Protein AF-A0A8B8MX86-F1 (afdb_monomer_lite)

Foldseek 3Di:
DVVVLVVLLVVLVVLLVVLVVLLVVLVCCVPPVLNVLVCVLLVDVVVVVVSVCSNVLSVVSNVLSVLSNVLSVDPPPVSVVVSVVVVVVSVVVVVVVLVCCPVVVADPVQLVSQLVSQLSLLLVVLVPPPDDPDSNVPSVVVSLCLCLVLVAFHSAAVCSCVVSVHDGDCSCPDPVDHRRVPGGSSVSVRVVCNCVSCVVVVNDPD

Structure (mmCIF, N/CA/C/O backbone):
data_AF-A0A8B8MX86-F1
#
_entry.id   AF-A0A8B8MX86-F1
#
loop_
_atom_site.group_PDB
_atom_site.id
_atom_site.type_symbol
_atom_site.label_atom_id
_atom_site.label_alt_id
_atom_site.label_comp_id
_atom_site.label_asym_id
_atom_site.label_entity_id
_atom_site.label_seq_id
_atom_site.pdbx_PDB_ins_code
_atom_site.Cartn_x
_atom_site.Cartn_y
_atom_site.Cartn_z
_atom_site.occupancy
_atom_site.B_iso_or_equiv
_atom_site.auth_seq_id
_atom_site.auth_comp_id
_atom_site.auth_asym_id
_atom_site.auth_atom_id
_atom_site.pdbx_PDB_model_num
ATOM 1 N N . MET A 1 1 ? -31.523 10.068 22.094 1.00 57.81 1 MET A N 1
ATOM 2 C CA . MET A 1 1 ? -30.208 9.650 22.647 1.00 57.81 1 MET A CA 1
ATOM 3 C C . MET A 1 1 ? -29.830 8.201 22.310 1.00 57.81 1 MET A C 1
ATOM 5 O O . MET A 1 1 ? -28.652 7.937 22.119 1.00 57.81 1 MET A O 1
ATOM 9 N N . THR A 1 2 ? -30.777 7.265 22.179 1.00 66.31 2 THR A N 1
ATOM 10 C CA . THR A 1 2 ? -30.517 5.843 21.856 1.00 66.31 2 THR A CA 1
ATOM 11 C C . THR A 1 2 ? -30.008 5.587 20.428 1.00 66.31 2 THR A C 1
ATOM 13 O O . THR A 1 2 ? -29.115 4.764 20.255 1.00 66.31 2 THR A O 1
ATOM 16 N N . THR A 1 3 ? -30.485 6.325 19.418 1.00 73.00 3 THR A N 1
ATOM 17 C CA . THR A 1 3 ? -30.053 6.162 18.011 1.00 73.00 3 THR A CA 1
ATOM 18 C C . THR A 1 3 ? -28.567 6.462 17.803 1.00 73.00 3 THR A C 1
ATOM 20 O O . THR A 1 3 ? -27.856 5.674 17.187 1.00 73.00 3 THR A O 1
ATOM 23 N N . PHE A 1 4 ? -28.069 7.560 18.382 1.00 74.00 4 PHE A N 1
ATOM 24 C CA . PHE A 1 4 ? -26.653 7.942 18.300 1.00 74.00 4 PHE A CA 1
ATOM 25 C C . PHE A 1 4 ? -25.723 6.902 18.931 1.00 74.00 4 PHE A C 1
ATOM 27 O O . PHE A 1 4 ? -24.661 6.617 18.387 1.00 74.00 4 PHE A O 1
ATOM 34 N N . ARG A 1 5 ? -26.138 6.287 20.044 1.00 73.31 5 ARG A N 1
ATOM 35 C CA . ARG A 1 5 ? -25.371 5.220 20.699 1.00 73.31 5 ARG A CA 1
ATOM 36 C C . ARG A 1 5 ? -25.251 3.982 19.813 1.00 73.31 5 ARG A C 1
ATOM 38 O O . ARG A 1 5 ? -24.166 3.423 19.703 1.00 73.31 5 ARG A O 1
ATOM 45 N N . ASN A 1 6 ? -26.345 3.578 19.170 1.00 76.81 6 ASN A N 1
ATOM 46 C CA . ASN A 1 6 ? -26.341 2.421 18.278 1.00 76.81 6 ASN A CA 1
ATOM 47 C C . ASN A 1 6 ? -25.473 2.684 17.038 1.00 76.81 6 ASN A C 1
ATOM 49 O O . ASN A 1 6 ? -24.671 1.832 16.675 1.00 76.81 6 ASN A O 1
ATOM 53 N N . LEU A 1 7 ? -25.561 3.881 16.445 1.00 78.88 7 LEU A N 1
ATOM 54 C CA . LEU A 1 7 ? -24.694 4.290 15.332 1.00 78.88 7 LEU A CA 1
ATOM 55 C C . LEU A 1 7 ? -23.212 4.274 15.722 1.00 78.88 7 LEU A C 1
ATOM 57 O O . LEU A 1 7 ? -22.386 3.744 14.987 1.00 78.88 7 LEU A O 1
ATOM 61 N N . PHE A 1 8 ? -22.879 4.801 16.900 1.00 79.56 8 PHE A N 1
ATOM 62 C CA . PHE A 1 8 ? -21.512 4.799 17.414 1.00 79.56 8 PHE A CA 1
ATOM 63 C C . PHE A 1 8 ? -20.994 3.378 17.677 1.00 79.56 8 PHE A C 1
ATOM 65 O O . PHE A 1 8 ? -19.850 3.067 17.357 1.00 79.56 8 PHE A O 1
ATOM 72 N N . PHE A 1 9 ? -21.832 2.488 18.212 1.00 79.62 9 PHE A N 1
ATOM 73 C CA . PHE A 1 9 ? -21.473 1.084 18.405 1.00 79.62 9 PHE A CA 1
ATOM 74 C C . PHE A 1 9 ? -21.202 0.378 17.068 1.00 79.62 9 PHE A C 1
ATOM 76 O O . PHE A 1 9 ? -20.176 -0.282 16.921 1.00 79.62 9 PHE A O 1
ATOM 83 N N . VAL A 1 10 ? -22.077 0.573 16.075 1.00 84.06 10 VAL A N 1
ATOM 84 C CA . VAL A 1 10 ? -21.911 0.011 14.724 1.00 84.06 10 VAL A CA 1
ATOM 85 C C . VAL A 1 10 ? -20.644 0.547 14.061 1.00 84.06 10 VAL A C 1
ATOM 87 O O . VAL A 1 10 ? -19.874 -0.228 13.505 1.00 84.06 10 VAL A O 1
ATOM 90 N N . PHE A 1 11 ? -20.377 1.849 14.160 1.00 81.38 11 PHE A N 1
ATOM 91 C CA . PHE A 1 11 ? -19.171 2.447 13.592 1.00 81.38 11 PHE A CA 1
ATOM 92 C C . PHE A 1 11 ? -17.893 1.858 14.203 1.00 81.38 11 PHE A C 1
ATOM 94 O O . PHE A 1 11 ? -17.000 1.439 13.472 1.00 81.38 11 PHE A O 1
ATOM 101 N N . ASN A 1 12 ? -17.824 1.749 15.533 1.00 84.25 12 ASN A N 1
ATOM 102 C CA . ASN A 1 12 ? -16.671 1.146 16.207 1.00 84.25 12 ASN A CA 1
ATOM 103 C C . ASN A 1 12 ? -16.514 -0.342 15.886 1.00 84.25 12 ASN A C 1
ATOM 105 O O . ASN A 1 12 ? -15.390 -0.824 15.779 1.00 84.25 12 ASN A O 1
ATOM 109 N N . PHE A 1 13 ? -17.616 -1.057 15.657 1.00 84.88 13 PHE A N 1
ATOM 110 C CA . PHE A 1 13 ? -17.568 -2.427 15.158 1.00 84.88 13 PHE A CA 1
ATOM 111 C C . PHE A 1 13 ? -16.967 -2.523 13.761 1.00 84.88 13 PHE A C 1
ATOM 113 O O . PHE A 1 13 ? -16.092 -3.358 13.539 1.00 84.88 13 PHE A O 1
ATOM 120 N N . LEU A 1 14 ? -17.349 -1.633 12.846 1.00 84.00 14 LEU A N 1
ATOM 121 C CA . LEU A 1 14 ? -16.716 -1.568 11.532 1.00 84.00 14 LEU A CA 1
ATOM 122 C C . LEU A 1 14 ? -15.219 -1.260 11.658 1.00 84.00 14 LEU A C 1
ATOM 124 O O . LEU A 1 14 ? -14.411 -1.973 11.067 1.00 84.00 14 LEU A O 1
ATOM 128 N N . VAL A 1 15 ? -14.831 -0.272 12.474 1.00 83.31 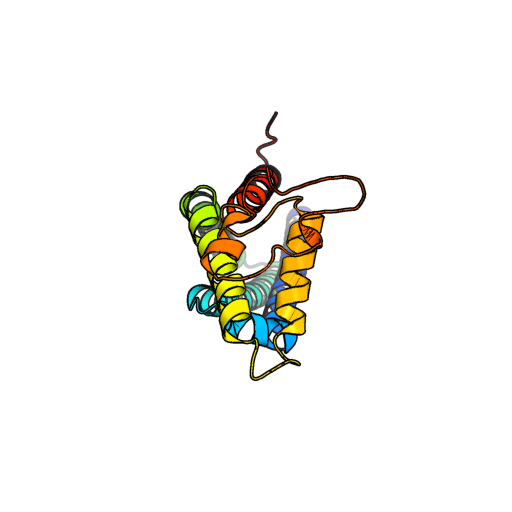15 VAL A N 1
ATOM 129 C CA . VAL A 1 15 ? -13.411 0.051 12.712 1.00 83.31 15 VAL A CA 1
ATOM 130 C C . VAL A 1 15 ? -12.650 -1.143 13.287 1.00 83.31 15 VAL A C 1
ATOM 132 O O . VAL A 1 15 ? -11.534 -1.407 12.852 1.00 83.31 15 VAL A O 1
ATOM 135 N N . PHE A 1 16 ? -13.242 -1.900 14.213 1.00 85.88 16 PHE A N 1
ATOM 136 C CA . PHE A 1 16 ? -12.624 -3.105 14.765 1.00 85.88 16 PHE A CA 1
ATOM 137 C C . PHE A 1 16 ? -12.382 -4.169 13.687 1.00 85.88 16 PHE A C 1
ATOM 139 O O . PHE A 1 16 ? -11.281 -4.703 13.597 1.00 85.88 16 PHE A O 1
ATOM 146 N N . VAL A 1 17 ? -13.378 -4.445 12.837 1.00 85.62 17 VAL A N 1
ATOM 147 C CA . VAL A 1 17 ? -13.253 -5.422 11.741 1.00 85.62 17 VAL A CA 1
ATOM 148 C C . VAL A 1 17 ? -12.195 -4.978 10.728 1.00 85.62 17 VAL A C 1
ATOM 150 O O . VAL A 1 17 ? -11.340 -5.778 10.346 1.00 85.62 17 VAL A O 1
ATOM 153 N N . PHE A 1 18 ? -12.192 -3.701 10.335 1.00 78.44 18 PHE A N 1
ATOM 154 C CA . PHE A 1 18 ? -11.170 -3.149 9.441 1.00 78.44 18 PHE A CA 1
ATOM 155 C C . PHE A 1 18 ? -9.772 -3.148 10.074 1.00 78.44 18 PHE A C 1
ATOM 157 O O . PHE A 1 18 ? -8.791 -3.449 9.393 1.00 78.44 18 PHE A O 1
ATOM 164 N N . GLY A 1 19 ? -9.659 -2.839 11.366 1.00 80.44 19 GLY A N 1
ATOM 165 C CA . GLY A 1 19 ? -8.407 -2.910 12.118 1.00 80.44 19 GLY A CA 1
ATOM 166 C C . GLY A 1 19 ? -7.864 -4.336 12.178 1.00 80.44 19 GLY A C 1
ATOM 167 O O . GLY A 1 19 ? -6.685 -4.555 11.907 1.00 80.44 19 GLY A O 1
ATOM 168 N N . LEU A 1 20 ? -8.735 -5.317 12.432 1.00 87.00 20 LEU A N 1
ATOM 169 C CA . LEU A 1 20 ? -8.372 -6.732 12.486 1.00 87.00 20 LEU A CA 1
ATOM 170 C C . LEU A 1 20 ? -7.928 -7.251 11.114 1.00 87.00 20 LEU A C 1
ATOM 172 O O . LEU A 1 20 ? -6.940 -7.977 11.030 1.00 87.00 20 LEU A O 1
ATOM 176 N N . ALA A 1 21 ? -8.604 -6.834 10.040 1.00 80.81 21 ALA A N 1
ATOM 177 C CA . ALA A 1 21 ? -8.197 -7.144 8.673 1.00 80.81 21 ALA A CA 1
ATOM 178 C C . ALA A 1 21 ? -6.820 -6.543 8.335 1.00 80.81 21 ALA A C 1
ATOM 180 O O . ALA A 1 21 ? -5.970 -7.245 7.793 1.00 80.81 21 ALA A O 1
ATOM 181 N N . ASN A 1 22 ? -6.562 -5.281 8.702 1.00 76.62 22 ASN A N 1
ATOM 182 C CA . ASN A 1 22 ? -5.257 -4.638 8.499 1.00 76.62 22 ASN A CA 1
ATOM 183 C C . ASN A 1 22 ? -4.144 -5.303 9.316 1.00 76.62 22 ASN A C 1
ATOM 185 O O . ASN A 1 22 ? -3.067 -5.568 8.787 1.00 76.62 22 ASN A O 1
ATOM 189 N N . PHE A 1 23 ? -4.408 -5.617 10.585 1.00 81.12 23 PHE A N 1
ATOM 190 C CA . PHE A 1 23 ? -3.471 -6.337 11.443 1.00 81.12 23 PHE A CA 1
ATOM 191 C C . PHE A 1 23 ? -3.170 -7.733 10.887 1.00 81.12 23 PHE A C 1
ATOM 193 O O . PHE A 1 23 ? -2.008 -8.111 10.770 1.00 81.12 23 PHE A O 1
ATOM 200 N N . GLY A 1 24 ? -4.206 -8.469 10.476 1.00 81.50 24 GLY A N 1
ATOM 201 C CA . GLY A 1 24 ? -4.077 -9.783 9.853 1.00 81.50 24 GLY A CA 1
ATOM 202 C C . GLY A 1 24 ? -3.299 -9.733 8.540 1.00 81.50 24 GLY A C 1
ATOM 203 O O . GLY A 1 24 ? -2.430 -10.569 8.321 1.00 81.50 24 GLY A O 1
ATOM 204 N N . MET A 1 25 ? -3.538 -8.724 7.700 1.00 70.94 25 MET A N 1
ATOM 205 C CA . MET A 1 25 ? -2.787 -8.532 6.461 1.00 70.94 25 MET A CA 1
ATOM 206 C C . MET A 1 25 ? -1.326 -8.157 6.737 1.00 70.94 25 MET A C 1
ATOM 208 O O . MET A 1 25 ? -0.438 -8.709 6.097 1.00 70.94 25 MET A O 1
ATOM 212 N N . GLY A 1 26 ? -1.053 -7.298 7.726 1.00 71.94 26 GLY A N 1
ATOM 213 C CA . GLY A 1 26 ? 0.310 -6.979 8.162 1.00 71.94 26 GLY A CA 1
ATOM 214 C C . GLY A 1 26 ? 1.048 -8.198 8.725 1.00 71.94 26 GLY A C 1
ATOM 215 O O . GLY A 1 26 ? 2.238 -8.377 8.469 1.00 71.94 26 GLY A O 1
ATOM 216 N N . LEU A 1 27 ? 0.334 -9.069 9.442 1.00 82.75 27 LEU A N 1
ATOM 217 C CA . LEU A 1 27 ? 0.869 -10.323 9.963 1.00 82.75 27 LEU A CA 1
ATOM 218 C C . LEU A 1 27 ? 1.131 -11.334 8.836 1.00 82.75 27 LEU A C 1
ATOM 220 O O . LEU A 1 27 ? 2.210 -11.919 8.787 1.00 82.75 27 LEU A O 1
ATOM 224 N N . TRP A 1 28 ? 0.196 -11.487 7.891 1.00 77.50 28 TRP A N 1
ATOM 225 C CA . TRP A 1 28 ? 0.369 -12.321 6.695 1.00 77.50 28 TRP A CA 1
ATOM 226 C C . TRP A 1 28 ? 1.617 -11.910 5.918 1.00 77.50 28 TRP A C 1
ATOM 228 O O . TRP A 1 28 ? 2.441 -12.750 5.569 1.00 77.50 28 TRP A O 1
ATOM 238 N N . PHE A 1 29 ? 1.802 -10.605 5.721 1.00 65.75 29 PHE A N 1
ATOM 239 C CA . PHE A 1 29 ? 2.955 -10.036 5.026 1.00 65.75 29 PHE A CA 1
ATOM 240 C C . PHE A 1 29 ? 4.305 -10.402 5.660 1.00 65.75 29 PHE A C 1
ATOM 242 O O . PHE A 1 29 ? 5.336 -10.352 4.994 1.00 65.75 29 PHE A O 1
ATOM 249 N N . ARG A 1 30 ? 4.312 -10.739 6.955 1.00 68.75 30 ARG A N 1
ATOM 250 C CA . ARG A 1 30 ? 5.507 -11.142 7.706 1.00 68.75 30 ARG A CA 1
ATOM 251 C C . ARG A 1 30 ? 5.712 -12.647 7.751 1.00 68.75 30 ARG A C 1
ATOM 253 O O . ARG A 1 30 ? 6.857 -13.084 7.767 1.00 68.75 30 ARG A O 1
ATOM 260 N N . ILE A 1 31 ? 4.624 -13.405 7.846 1.00 73.88 31 ILE A N 1
ATOM 261 C CA . ILE A 1 31 ? 4.674 -14.859 8.014 1.00 73.88 31 ILE A CA 1
ATOM 262 C C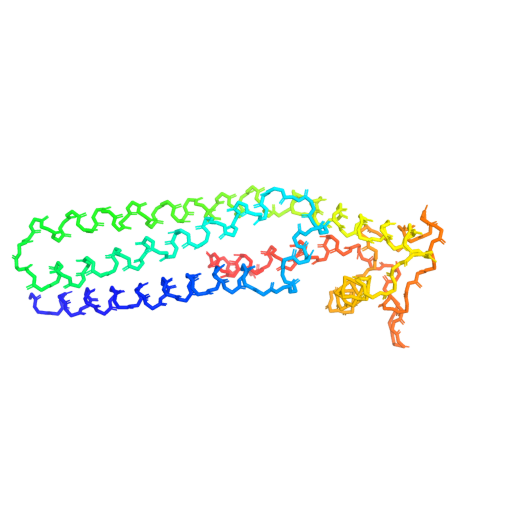 . ILE A 1 31 ? 4.892 -15.556 6.672 1.00 73.88 31 ILE A C 1
ATOM 264 O O . ILE A 1 31 ? 5.552 -16.592 6.638 1.00 73.88 31 ILE A O 1
ATOM 268 N N . ASP A 1 32 ? 4.355 -15.012 5.577 1.00 72.00 32 ASP A N 1
ATOM 269 C CA . ASP A 1 32 ? 4.441 -15.665 4.276 1.00 72.00 32 ASP A CA 1
ATOM 270 C C . ASP A 1 32 ? 5.888 -15.624 3.737 1.00 72.00 32 ASP A C 1
ATOM 272 O O . ASP A 1 32 ? 6.413 -14.539 3.443 1.00 72.00 32 ASP A O 1
ATOM 276 N N . PRO A 1 33 ? 6.554 -16.787 3.586 1.00 56.72 33 PRO A N 1
ATOM 277 C CA . PRO A 1 33 ? 7.942 -16.850 3.140 1.00 56.72 33 PRO A CA 1
ATOM 278 C C . PRO A 1 33 ? 8.118 -16.279 1.728 1.00 56.72 33 PRO A C 1
ATOM 280 O O . PRO A 1 33 ? 9.177 -15.733 1.425 1.00 56.72 33 PRO A O 1
ATOM 283 N N . LYS A 1 34 ? 7.071 -16.300 0.889 1.00 54.53 34 LYS A N 1
ATOM 284 C CA . LYS A 1 34 ? 7.113 -15.734 -0.468 1.00 54.53 34 LYS A CA 1
ATOM 285 C C . LYS A 1 34 ? 7.236 -14.211 -0.450 1.00 54.53 34 LYS A C 1
ATOM 287 O O . LYS A 1 34 ? 7.902 -13.630 -1.300 1.00 54.53 34 LYS A O 1
ATOM 292 N N . VAL A 1 35 ? 6.626 -13.553 0.537 1.00 52.69 35 VAL A N 1
ATOM 293 C CA . VAL A 1 35 ? 6.705 -12.093 0.714 1.00 52.69 35 VAL A CA 1
ATOM 294 C C . VAL A 1 35 ? 8.032 -11.693 1.362 1.00 52.69 35 VAL A C 1
ATOM 296 O O . VAL A 1 35 ? 8.616 -10.668 1.002 1.00 52.69 35 VAL A O 1
ATOM 299 N N . TYR A 1 36 ? 8.551 -12.527 2.267 1.00 51.59 36 TYR A N 1
ATOM 300 C CA . TYR A 1 36 ? 9.874 -12.347 2.864 1.00 51.59 36 TYR A CA 1
ATOM 301 C C . TYR A 1 36 ? 11.005 -12.421 1.826 1.00 51.59 36 TYR A C 1
ATOM 303 O O . TYR A 1 36 ? 11.941 -11.624 1.885 1.00 51.59 36 TYR A O 1
ATOM 311 N N . GLU A 1 37 ? 10.913 -13.313 0.835 1.00 49.19 37 GLU A N 1
ATOM 312 C CA . GLU A 1 37 ? 11.909 -13.364 -0.239 1.00 49.19 37 GLU A CA 1
ATOM 313 C C . GLU A 1 37 ? 11.871 -12.112 -1.120 1.00 49.19 37 GLU A C 1
ATOM 315 O O . GLU A 1 37 ? 12.919 -11.504 -1.335 1.00 49.19 37 GLU A O 1
ATOM 320 N N . ILE A 1 38 ? 10.687 -11.628 -1.520 1.00 48.09 38 ILE A N 1
ATOM 321 C CA . ILE A 1 38 ? 10.532 -10.348 -2.246 1.00 48.09 38 ILE A CA 1
ATOM 322 C C . ILE A 1 38 ? 11.209 -9.194 -1.479 1.00 48.09 38 ILE A C 1
ATOM 324 O O . ILE A 1 38 ? 11.860 -8.338 -2.078 1.00 48.09 38 ILE A O 1
ATOM 328 N N . HIS A 1 39 ? 11.143 -9.215 -0.146 1.00 46.84 39 HIS A N 1
ATOM 329 C CA . HIS A 1 39 ? 11.806 -8.261 0.747 1.00 46.84 39 HIS A CA 1
ATOM 330 C C . HIS A 1 39 ? 13.338 -8.256 0.662 1.00 46.84 39 HIS A C 1
ATOM 332 O O . HIS A 1 39 ? 13.970 -7.231 0.899 1.00 46.84 39 HIS A O 1
ATOM 338 N N . LYS A 1 40 ? 13.939 -9.409 0.358 1.00 47.28 40 LYS A N 1
ATOM 339 C CA . LYS A 1 40 ? 15.391 -9.582 0.227 1.00 47.28 40 LYS A CA 1
ATOM 340 C C . LYS A 1 40 ? 15.897 -9.148 -1.154 1.00 47.28 40 LYS A C 1
ATOM 342 O O . LYS A 1 40 ? 17.070 -8.806 -1.306 1.00 47.28 40 LYS A O 1
ATOM 347 N N . TYR A 1 41 ? 15.026 -9.163 -2.163 1.00 45.62 41 TYR A N 1
ATOM 348 C CA . TYR A 1 41 ? 15.348 -8.721 -3.521 1.00 45.62 41 TYR A CA 1
ATOM 349 C C . TYR A 1 41 ? 15.151 -7.214 -3.712 1.00 45.62 41 TYR A C 1
ATOM 351 O O . TYR A 1 41 ? 16.013 -6.573 -4.311 1.00 45.62 41 TYR A O 1
ATOM 359 N N . ILE A 1 42 ? 14.080 -6.657 -3.141 1.00 48.34 42 ILE A N 1
ATOM 360 C CA . ILE A 1 42 ? 13.811 -5.219 -3.114 1.00 48.34 42 ILE A CA 1
ATOM 361 C C . ILE A 1 42 ? 14.515 -4.646 -1.883 1.00 48.34 42 ILE A C 1
ATOM 363 O O . ILE A 1 42 ? 13.932 -4.554 -0.805 1.00 48.34 42 ILE A O 1
ATOM 367 N N . GLU A 1 43 ? 15.787 -4.284 -2.028 1.00 44.03 43 GLU A N 1
ATOM 368 C CA . GLU A 1 43 ? 16.661 -3.755 -0.970 1.00 44.03 43 GLU A CA 1
ATOM 369 C C . GLU A 1 43 ? 16.248 -2.328 -0.548 1.00 44.03 43 GLU A C 1
ATOM 371 O O . GLU A 1 43 ? 16.993 -1.354 -0.637 1.00 44.03 43 GLU A O 1
ATOM 376 N N . THR A 1 44 ? 14.998 -2.171 -0.120 1.00 51.16 44 THR A N 1
ATOM 377 C CA . THR A 1 44 ? 14.420 -0.894 0.277 1.00 51.16 44 THR A CA 1
ATOM 378 C C . THR A 1 44 ? 13.928 -1.032 1.705 1.00 51.16 44 THR A C 1
ATOM 380 O O . THR A 1 44 ? 12.852 -1.554 1.986 1.00 51.16 44 THR A O 1
ATOM 383 N N . GLN A 1 45 ? 14.740 -0.519 2.632 1.00 54.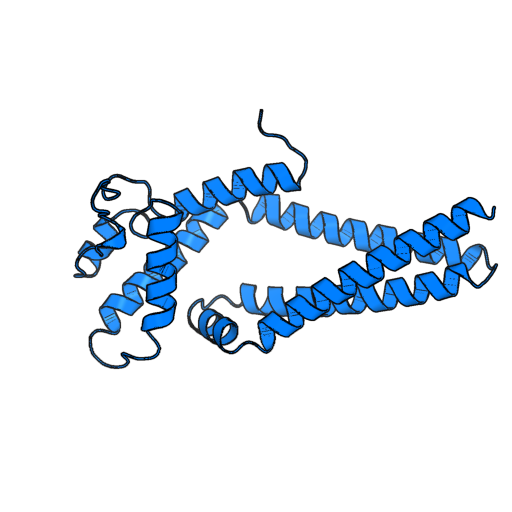19 45 GLN A N 1
ATOM 384 C CA . GLN A 1 45 ? 14.417 -0.357 4.059 1.00 54.19 45 GLN A CA 1
ATOM 385 C C . GLN A 1 45 ? 12.986 0.188 4.273 1.00 54.19 45 GLN A C 1
ATOM 387 O O . GLN A 1 45 ? 12.298 -0.164 5.229 1.00 54.19 45 GLN A O 1
ATOM 392 N N . ASN A 1 46 ? 12.497 0.983 3.319 1.00 53.59 46 ASN A N 1
ATOM 393 C CA . ASN A 1 46 ? 11.156 1.556 3.282 1.00 53.59 46 ASN A CA 1
ATOM 394 C C . ASN A 1 46 ? 10.025 0.512 3.290 1.00 53.59 46 ASN A C 1
ATOM 396 O O . ASN A 1 46 ? 9.014 0.732 3.955 1.00 53.59 46 ASN A O 1
ATOM 400 N N . PHE A 1 47 ? 10.172 -0.630 2.610 1.00 57.16 47 PHE A N 1
ATOM 401 C CA . PHE A 1 47 ? 9.125 -1.659 2.578 1.00 57.16 47 PHE A CA 1
ATOM 402 C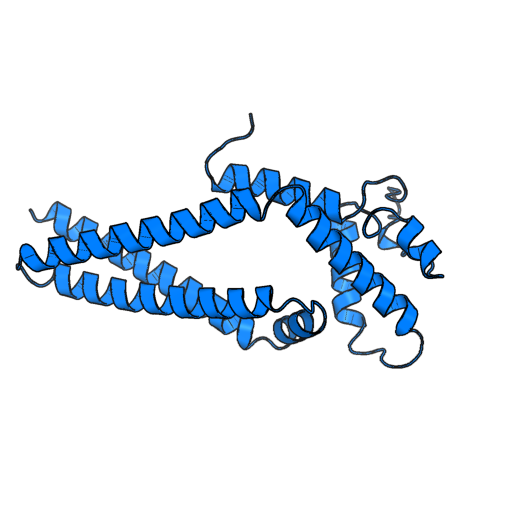 C . PHE A 1 47 ? 9.037 -2.402 3.919 1.00 57.16 47 PHE A C 1
ATOM 404 O O . PHE A 1 47 ? 7.950 -2.747 4.384 1.00 57.16 47 PHE A O 1
ATOM 411 N N . THR A 1 48 ? 10.177 -2.605 4.592 1.00 64.19 48 THR A N 1
ATOM 412 C CA . THR A 1 48 ? 10.235 -3.192 5.943 1.00 64.19 48 THR A CA 1
ATOM 413 C C . THR A 1 48 ? 9.560 -2.291 6.958 1.00 64.19 48 THR A C 1
ATOM 415 O O . THR A 1 48 ? 8.801 -2.771 7.802 1.00 64.19 48 THR A O 1
ATOM 418 N N . ILE A 1 49 ? 9.820 -0.989 6.862 1.00 65.81 49 ILE A N 1
ATOM 419 C CA . ILE A 1 49 ? 9.220 0.027 7.723 1.00 65.81 49 ILE A CA 1
ATOM 420 C C . ILE A 1 49 ? 7.708 0.096 7.477 1.00 65.81 49 ILE A C 1
ATOM 422 O O . ILE A 1 49 ? 6.940 0.073 8.437 1.00 65.81 49 ILE A O 1
ATOM 426 N N . ALA A 1 50 ? 7.263 0.075 6.216 1.00 63.78 50 ALA A N 1
ATOM 427 C CA . ALA A 1 50 ? 5.843 0.075 5.865 1.00 63.78 50 ALA A CA 1
ATOM 428 C C . ALA A 1 50 ? 5.089 -1.132 6.455 1.00 63.78 50 ALA A C 1
ATOM 430 O O . ALA A 1 50 ? 4.020 -0.961 7.040 1.00 63.78 50 ALA A O 1
ATOM 431 N N . GLY A 1 51 ? 5.671 -2.336 6.390 1.00 66.44 51 GLY A N 1
ATOM 432 C CA . GLY A 1 51 ? 5.073 -3.533 6.991 1.00 66.44 51 GLY A CA 1
ATOM 433 C C . GLY A 1 51 ? 4.931 -3.443 8.517 1.00 66.44 51 GLY A C 1
ATOM 434 O O . GLY A 1 51 ? 3.917 -3.866 9.070 1.00 66.44 51 GLY A O 1
ATOM 435 N N . TRP A 1 52 ? 5.912 -2.855 9.215 1.00 74.00 52 TRP A N 1
ATOM 436 C CA . TRP A 1 52 ? 5.804 -2.595 10.658 1.00 74.00 52 TRP A CA 1
ATOM 437 C C . TRP A 1 52 ? 4.726 -1.559 10.977 1.00 74.00 52 TRP A C 1
ATOM 439 O O . TRP A 1 52 ? 3.917 -1.778 11.876 1.00 74.00 52 TRP A O 1
ATOM 449 N N . LEU A 1 53 ? 4.679 -0.459 10.224 1.00 75.38 53 LEU A N 1
ATOM 450 C CA . LEU A 1 53 ? 3.668 0.583 10.400 1.00 75.38 53 LEU A CA 1
ATOM 451 C C . LEU A 1 53 ? 2.254 0.033 10.198 1.00 75.38 53 LEU A C 1
ATOM 453 O O . LEU A 1 53 ? 1.367 0.334 10.993 1.00 75.38 53 LEU A O 1
ATOM 457 N N . MET A 1 54 ? 2.042 -0.813 9.190 1.00 70.56 54 MET A N 1
ATOM 458 C CA . MET A 1 54 ? 0.750 -1.445 8.916 1.00 70.56 54 MET A CA 1
ATOM 459 C C . MET A 1 54 ? 0.312 -2.393 10.046 1.00 70.56 54 MET A C 1
ATOM 461 O O . MET A 1 54 ? -0.841 -2.356 10.473 1.00 70.56 54 MET A O 1
ATOM 465 N N . LEU A 1 55 ? 1.242 -3.176 10.604 1.00 80.94 55 LEU A N 1
ATOM 466 C CA . LEU A 1 55 ? 0.969 -4.053 11.745 1.00 80.94 55 LEU A CA 1
ATOM 467 C C . LEU A 1 55 ? 0.618 -3.253 13.014 1.00 80.94 55 LEU A C 1
ATOM 469 O O . LEU A 1 55 ? -0.417 -3.494 13.635 1.00 80.94 55 LEU A O 1
ATOM 473 N N . PHE A 1 56 ? 1.454 -2.281 13.394 1.00 82.31 56 PHE A N 1
ATOM 474 C CA . PHE A 1 56 ? 1.238 -1.489 14.609 1.00 82.31 56 PHE A CA 1
ATOM 475 C C . PHE A 1 56 ? -0.001 -0.596 14.510 1.00 82.31 56 PHE A C 1
ATOM 477 O O . PHE A 1 56 ? -0.765 -0.508 15.471 1.00 82.31 56 PHE A O 1
ATOM 484 N N . SER A 1 57 ? -0.244 0.027 13.355 1.00 78.81 57 SER A N 1
ATOM 485 C CA . SER A 1 57 ? -1.444 0.846 13.143 1.00 78.81 57 SER A CA 1
ATOM 486 C C . SER A 1 57 ? -2.727 0.016 13.216 1.00 78.81 57 SER A C 1
ATOM 488 O O . SER A 1 57 ? -3.670 0.436 13.886 1.00 78.81 57 SER A O 1
ATOM 490 N N . GLY A 1 58 ? -2.749 -1.187 12.626 1.00 79.62 58 GLY A N 1
ATOM 491 C CA . GLY A 1 58 ? -3.877 -2.116 12.742 1.00 79.62 58 GLY A CA 1
ATOM 492 C C . GLY A 1 58 ? -4.139 -2.541 14.190 1.00 79.62 58 GLY A C 1
ATOM 493 O O . GLY A 1 58 ? -5.279 -2.515 14.652 1.00 79.62 58 GLY A O 1
ATOM 494 N N . PHE A 1 59 ? -3.082 -2.850 14.946 1.00 87.00 59 PHE A N 1
ATOM 495 C CA . PHE A 1 59 ? -3.197 -3.214 16.361 1.00 87.00 59 PHE A CA 1
ATOM 496 C C . PHE A 1 59 ? -3.746 -2.069 17.227 1.00 87.00 59 PHE A C 1
ATOM 498 O O . PHE A 1 59 ? -4.664 -2.272 18.026 1.00 87.00 59 PHE A O 1
ATOM 505 N N . ILE A 1 60 ? -3.231 -0.849 17.036 1.00 85.00 60 ILE A N 1
ATOM 506 C CA . ILE A 1 60 ? -3.714 0.347 17.740 1.00 85.00 60 ILE A CA 1
ATOM 507 C C . ILE A 1 60 ? -5.184 0.612 17.391 1.00 85.00 60 ILE A C 1
ATOM 509 O O . ILE A 1 60 ? -5.977 0.891 18.290 1.00 85.00 60 ILE A O 1
ATOM 513 N N . ALA A 1 61 ? -5.574 0.465 16.120 1.00 82.81 61 ALA A N 1
ATOM 514 C CA . ALA A 1 61 ? -6.963 0.618 15.689 1.00 82.81 61 ALA A CA 1
ATOM 515 C C . ALA A 1 61 ? -7.903 -0.382 16.391 1.00 82.81 61 ALA A C 1
ATOM 517 O O . ALA A 1 61 ? -8.977 0.011 16.851 1.00 82.81 61 ALA A O 1
ATOM 518 N N . CYS A 1 62 ? -7.486 -1.642 16.560 1.00 86.19 62 CYS A N 1
ATOM 519 C CA . CYS A 1 62 ? -8.247 -2.641 17.317 1.00 86.19 62 CYS A CA 1
ATOM 520 C C . CYS A 1 62 ? -8.430 -2.244 18.788 1.00 86.19 62 CYS A C 1
ATOM 522 O O . CYS A 1 62 ? -9.551 -2.281 19.296 1.00 86.19 62 CYS A O 1
ATOM 524 N N . ILE A 1 63 ? -7.356 -1.829 19.471 1.00 86.19 63 ILE A N 1
ATOM 525 C CA . ILE A 1 63 ? -7.423 -1.381 20.873 1.00 86.19 63 ILE A CA 1
ATOM 526 C C . ILE A 1 63 ? -8.361 -0.180 21.005 1.00 86.19 63 ILE A C 1
ATOM 528 O O . ILE A 1 63 ? -9.218 -0.144 21.889 1.00 86.19 63 ILE A O 1
ATOM 532 N N . MET A 1 64 ? -8.243 0.785 20.097 1.00 82.25 64 MET A N 1
ATOM 533 C CA . MET A 1 64 ? -9.100 1.965 20.070 1.00 82.25 64 MET A CA 1
ATOM 534 C C . MET A 1 64 ? -10.570 1.601 19.859 1.00 82.25 64 MET A C 1
ATOM 536 O O . MET A 1 64 ? -11.438 2.144 20.539 1.00 82.25 64 MET A O 1
ATOM 540 N N . ALA A 1 65 ? -10.885 0.652 18.982 1.00 84.19 65 ALA A N 1
ATOM 541 C CA . ALA A 1 65 ? -12.262 0.209 18.799 1.00 84.19 65 ALA A CA 1
ATOM 542 C C . ALA A 1 65 ? -12.819 -0.512 20.047 1.00 84.19 65 ALA A C 1
ATOM 544 O O . ALA A 1 65 ? -13.962 -0.267 20.439 1.00 84.19 65 ALA A O 1
ATOM 545 N N . LEU A 1 66 ? -11.996 -1.308 20.745 1.00 84.19 66 LEU A N 1
ATOM 546 C CA . LEU A 1 66 ? -12.364 -1.941 22.022 1.00 84.19 66 LEU A CA 1
ATOM 547 C C . LEU A 1 66 ? -12.668 -0.913 23.122 1.00 84.19 66 LEU A C 1
ATOM 549 O O . LEU A 1 66 ? -13.669 -1.034 23.835 1.00 84.19 66 LEU A O 1
ATOM 553 N N . ILE A 1 67 ? -11.854 0.140 23.225 1.00 83.00 67 ILE A N 1
ATOM 554 C CA . ILE A 1 67 ? -12.115 1.274 24.126 1.00 83.00 67 ILE A CA 1
ATOM 555 C C . ILE A 1 67 ? -13.426 1.973 23.731 1.00 83.00 67 ILE A C 1
ATOM 557 O O . ILE A 1 67 ? -14.201 2.354 24.609 1.00 83.00 67 ILE A O 1
ATOM 561 N N . GLY A 1 68 ? -13.719 2.080 22.430 1.00 80.81 68 GLY A N 1
ATOM 562 C CA . GLY A 1 68 ? -14.970 2.627 21.898 1.00 80.81 68 GLY A CA 1
ATOM 563 C C . GLY A 1 68 ? -16.208 1.857 22.354 1.00 80.81 68 GLY A C 1
ATOM 564 O O . GLY A 1 68 ? -17.181 2.464 22.804 1.00 80.81 68 GLY A O 1
ATOM 565 N N . PHE A 1 69 ? -16.163 0.522 22.347 1.00 79.62 69 PHE A N 1
ATOM 566 C CA . PHE A 1 69 ? -17.243 -0.308 22.894 1.00 79.62 69 PHE A CA 1
ATOM 567 C C . PHE A 1 69 ? -17.444 -0.105 24.402 1.00 79.62 69 PHE A C 1
ATOM 569 O O . PHE A 1 69 ? -18.582 -0.012 24.879 1.00 79.62 69 PHE A O 1
ATOM 576 N N . GLY A 1 70 ? -16.347 0.025 25.154 1.00 76.38 70 GLY A N 1
ATOM 577 C CA . GLY A 1 70 ? -16.390 0.352 26.580 1.00 76.38 70 GLY A CA 1
ATOM 578 C C . GLY A 1 70 ? -16.996 1.734 26.849 1.00 76.38 70 GLY A C 1
ATOM 579 O O . GLY A 1 70 ? -17.841 1.880 27.734 1.00 76.38 70 GLY A O 1
ATOM 580 N N . ALA A 1 71 ? -16.624 2.734 26.046 1.00 74.31 71 ALA A N 1
ATOM 581 C CA . ALA A 1 71 ? -17.142 4.098 26.127 1.00 74.31 71 ALA A CA 1
ATOM 582 C C . ALA A 1 71 ? -18.628 4.189 25.738 1.00 74.31 71 ALA A C 1
ATOM 584 O O . ALA A 1 71 ? -19.372 4.939 26.360 1.00 74.31 71 ALA A O 1
ATOM 585 N N . ALA A 1 72 ? -19.089 3.387 24.770 1.00 70.94 72 ALA A N 1
ATOM 586 C CA . ALA A 1 72 ? -20.505 3.301 24.400 1.00 70.94 72 ALA A CA 1
ATOM 587 C C . ALA A 1 72 ? -21.381 2.730 25.532 1.00 70.94 72 ALA A C 1
ATOM 589 O O . ALA A 1 72 ? -22.560 3.075 25.651 1.00 70.94 72 ALA A O 1
ATOM 590 N N . SER A 1 73 ? -20.796 1.853 26.354 1.00 69.69 73 SER A N 1
ATOM 591 C CA . SER A 1 73 ? -21.480 1.165 27.453 1.00 69.69 73 SER A CA 1
ATOM 592 C C . SER A 1 73 ? -21.540 2.005 28.735 1.00 69.69 73 SER A C 1
ATOM 594 O O . SER A 1 73 ? -22.449 1.825 29.544 1.00 69.69 73 SER A O 1
ATOM 596 N N . ARG A 1 74 ? -20.604 2.945 28.933 1.00 66.00 74 ARG A N 1
ATOM 597 C CA . ARG A 1 74 ? -20.550 3.818 30.118 1.00 66.00 74 ARG A CA 1
ATOM 598 C C . ARG A 1 74 ? -21.159 5.189 29.807 1.00 66.00 74 ARG A C 1
ATOM 600 O O . ARG A 1 74 ? -20.667 5.917 28.959 1.00 66.00 74 ARG A O 1
ATOM 607 N N . GLN A 1 75 ? -22.202 5.588 30.540 1.00 62.31 75 GLN A N 1
ATOM 608 C CA . GLN A 1 75 ? -22.956 6.847 30.350 1.00 62.31 75 GLN A CA 1
ATOM 609 C C . GLN A 1 75 ? -22.176 8.148 30.670 1.00 62.31 75 GLN A C 1
ATOM 611 O O . GLN A 1 75 ? -22.769 9.216 30.824 1.00 62.31 75 GLN A O 1
ATOM 616 N N . LEU A 1 76 ? -20.847 8.105 30.777 1.00 61.19 76 LEU A N 1
ATOM 617 C CA . LEU A 1 76 ? -20.036 9.273 31.108 1.00 61.19 76 LEU A CA 1
ATOM 618 C C . LEU A 1 76 ? -19.754 10.098 29.845 1.00 61.19 76 LEU A C 1
ATOM 620 O O . LEU A 1 76 ? -18.820 9.813 29.099 1.00 61.19 76 LEU A O 1
ATOM 624 N N . ALA A 1 77 ? -20.522 11.173 29.642 1.00 63.84 77 ALA A N 1
ATOM 625 C CA . ALA A 1 77 ? -20.401 12.086 28.494 1.00 63.84 77 ALA A CA 1
ATOM 626 C C . ALA A 1 77 ? -18.960 12.583 28.234 1.00 63.84 77 ALA A C 1
ATOM 628 O O . ALA A 1 77 ? -18.552 12.755 27.088 1.00 63.84 77 ALA A O 1
ATOM 629 N N . ARG A 1 78 ? -18.152 12.741 29.292 1.00 65.06 78 ARG A N 1
ATOM 630 C CA . ARG A 1 78 ? -16.743 13.168 29.211 1.00 65.06 78 ARG A CA 1
ATOM 631 C C . ARG A 1 78 ? -15.831 12.137 28.530 1.00 65.06 78 ARG A C 1
ATOM 633 O O . ARG A 1 78 ? -14.894 12.520 27.840 1.00 65.06 78 ARG A O 1
ATOM 640 N N . GLN A 1 79 ? -16.105 10.840 28.699 1.00 65.06 79 GLN A N 1
ATOM 641 C CA . GLN A 1 79 ? -15.318 9.773 28.067 1.00 65.06 79 GLN A CA 1
ATOM 642 C C . GLN A 1 79 ? -15.602 9.674 26.565 1.00 65.06 79 GLN A C 1
ATOM 644 O O . GLN A 1 79 ? -14.689 9.399 25.791 1.00 65.06 79 GLN A O 1
ATOM 649 N N . LEU A 1 80 ? -16.836 9.972 26.148 1.00 68.25 80 LEU A N 1
ATOM 650 C CA . LEU A 1 80 ? -17.226 9.967 24.739 1.00 68.25 80 LEU A CA 1
ATOM 651 C C . LEU A 1 80 ? -16.534 11.091 23.947 1.00 68.25 80 LEU A C 1
ATOM 653 O O . LEU A 1 80 ? -16.092 10.865 22.826 1.00 68.25 80 LEU A O 1
ATOM 657 N N . VAL A 1 81 ? -16.382 12.280 24.546 1.00 69.12 81 VAL A N 1
ATOM 658 C CA . VAL A 1 81 ? -15.703 13.428 23.914 1.00 69.12 81 VAL A CA 1
ATOM 659 C C . VAL A 1 81 ? -14.205 13.169 23.738 1.00 69.12 81 VAL A C 1
ATOM 661 O O . VAL A 1 81 ? -13.689 13.360 22.639 1.00 69.12 81 VAL A O 1
ATOM 664 N N . CYS A 1 82 ? -13.509 12.677 24.772 1.00 70.31 82 CYS A N 1
ATOM 665 C CA . CYS A 1 82 ? -12.095 12.301 24.638 1.00 70.31 82 CYS A CA 1
ATOM 666 C C . CYS A 1 82 ? -11.894 11.199 23.591 1.00 70.31 82 CYS A C 1
ATOM 668 O O . CYS A 1 82 ? -10.955 11.265 22.804 1.00 70.31 82 CYS A O 1
ATOM 670 N N . TYR A 1 83 ? -12.792 10.211 23.546 1.00 75.56 83 TYR A N 1
ATOM 671 C CA . TYR A 1 83 ? -12.747 9.160 22.535 1.00 75.56 83 TYR A CA 1
ATOM 672 C C . TYR A 1 83 ? -12.874 9.718 21.114 1.00 75.56 83 TYR A C 1
ATOM 674 O O . TYR A 1 83 ? -12.067 9.404 20.241 1.00 75.56 83 TYR A O 1
ATOM 682 N N . PHE A 1 84 ? -13.864 10.584 20.895 1.00 73.12 84 PHE A N 1
ATOM 683 C CA . PHE A 1 84 ? -14.102 11.202 19.596 1.00 73.12 84 PHE A CA 1
ATOM 684 C C . PHE A 1 84 ? -12.918 12.077 19.160 1.00 73.12 84 PHE A C 1
ATOM 686 O O . PHE A 1 84 ? -12.510 12.023 18.004 1.00 73.12 84 PHE A O 1
ATOM 693 N N . ALA A 1 85 ? -12.308 12.815 20.094 1.00 75.75 85 ALA A N 1
ATOM 694 C CA . ALA A 1 85 ? -11.115 13.615 19.827 1.00 75.75 85 ALA A CA 1
ATOM 695 C C . ALA A 1 85 ? -9.920 12.753 19.385 1.00 75.75 85 ALA A C 1
ATOM 697 O O . ALA A 1 85 ? -9.282 13.064 18.381 1.00 75.75 85 ALA A O 1
ATOM 698 N N . ILE A 1 86 ? -9.644 11.640 20.076 1.00 73.88 86 ILE A N 1
ATOM 699 C CA . ILE A 1 86 ? -8.547 10.731 19.701 1.00 73.88 86 ILE A CA 1
ATOM 700 C C . ILE A 1 86 ? -8.829 10.076 18.341 1.00 73.88 86 ILE A C 1
ATOM 702 O O . ILE A 1 86 ? -7.929 9.986 17.509 1.00 73.88 86 ILE A O 1
ATOM 706 N N . MET A 1 87 ? -10.074 9.674 18.072 1.00 74.00 87 MET A N 1
ATOM 707 C CA . MET A 1 87 ? -10.464 9.106 16.775 1.00 74.00 87 MET A CA 1
ATOM 708 C C . MET A 1 87 ? -10.303 10.104 15.626 1.00 74.00 87 MET A C 1
ATOM 710 O O . MET A 1 87 ? -9.817 9.725 14.562 1.00 74.00 87 MET A O 1
ATOM 714 N N . ILE A 1 88 ? -10.646 11.379 15.832 1.00 74.81 88 ILE A N 1
ATOM 715 C CA . ILE A 1 88 ? -10.391 12.437 14.846 1.00 74.81 88 ILE A CA 1
ATOM 716 C C . ILE A 1 88 ? -8.889 12.580 14.599 1.00 74.81 88 ILE A C 1
ATOM 718 O O . ILE A 1 88 ? -8.476 12.588 13.446 1.00 74.81 88 ILE A O 1
ATOM 722 N N . ILE A 1 89 ? -8.065 12.639 15.648 1.00 75.44 89 ILE A N 1
ATOM 723 C CA . ILE A 1 89 ? -6.606 12.776 15.508 1.00 75.44 89 ILE A CA 1
ATOM 724 C C . ILE A 1 89 ? -6.018 11.593 14.730 1.00 75.44 89 ILE A C 1
ATOM 726 O O . ILE A 1 89 ? -5.227 11.798 13.812 1.00 75.44 89 ILE A O 1
ATOM 730 N N . LEU A 1 90 ? -6.434 10.365 15.046 1.00 74.81 90 LEU A N 1
ATOM 731 C CA . LEU A 1 90 ? -5.989 9.167 14.332 1.00 74.81 90 LEU A CA 1
ATOM 732 C C . LEU A 1 90 ? -6.449 9.168 12.875 1.00 74.81 90 LEU A C 1
ATOM 734 O O . LEU A 1 90 ? -5.666 8.842 11.988 1.00 74.81 90 LEU A O 1
ATOM 738 N N . THR A 1 91 ? -7.688 9.582 12.615 1.00 73.75 91 THR A N 1
ATOM 739 C CA . THR A 1 91 ? -8.213 9.693 11.249 1.00 73.75 91 THR A CA 1
ATOM 740 C C . THR A 1 91 ? -7.447 10.750 10.461 1.00 73.75 91 THR A C 1
ATOM 742 O O . THR A 1 91 ? -7.058 10.501 9.328 1.00 73.75 91 THR A O 1
ATOM 745 N N . LEU A 1 92 ? -7.157 11.906 11.060 1.00 71.75 92 LEU A N 1
ATOM 746 C CA . LEU A 1 92 ? -6.357 12.958 10.435 1.00 71.75 92 LEU A CA 1
ATOM 747 C C . LEU A 1 92 ? -4.915 12.510 10.185 1.00 71.75 92 LEU A C 1
ATOM 749 O O . LEU A 1 92 ? -4.368 12.821 9.134 1.00 71.75 92 LEU A O 1
ATOM 753 N N . ALA A 1 93 ? -4.310 11.746 11.096 1.00 69.81 93 ALA A N 1
ATOM 754 C CA . ALA A 1 93 ? -2.982 11.173 10.892 1.00 69.81 93 ALA A CA 1
ATOM 755 C C . ALA A 1 93 ? -2.976 10.135 9.757 1.00 69.81 93 ALA A C 1
ATOM 757 O O . ALA A 1 93 ? -2.067 10.124 8.924 1.00 69.81 93 ALA A O 1
ATOM 758 N N . PHE A 1 94 ? -4.011 9.294 9.680 1.00 73.06 94 PHE A N 1
ATOM 759 C CA . PHE A 1 94 ? -4.162 8.307 8.613 1.00 73.06 94 PHE A CA 1
ATOM 760 C C . PHE A 1 94 ? -4.394 8.979 7.257 1.00 73.06 94 PHE A C 1
ATOM 762 O O . PHE A 1 94 ? -3.703 8.675 6.288 1.00 73.06 94 PHE A O 1
ATOM 769 N N . MET A 1 95 ? -5.292 9.966 7.204 1.00 68.44 95 MET A N 1
ATOM 770 C CA . MET A 1 95 ? -5.531 10.785 6.016 1.00 68.44 95 MET A CA 1
ATOM 771 C C . MET A 1 95 ? -4.284 11.572 5.619 1.00 68.44 95 MET A C 1
ATOM 773 O O . MET A 1 95 ? -3.952 11.614 4.443 1.00 68.44 95 MET A O 1
ATOM 777 N N . GLY A 1 96 ? -3.546 12.134 6.577 1.00 66.44 96 GLY A N 1
ATOM 778 C CA . GLY A 1 96 ? -2.273 12.804 6.322 1.00 66.44 96 GLY A CA 1
ATOM 779 C C . GLY A 1 96 ? -1.248 11.856 5.706 1.00 66.44 96 GLY A C 1
ATOM 780 O O . GLY A 1 96 ? -0.605 12.210 4.728 1.00 66.44 96 GLY A O 1
ATOM 781 N N . THR A 1 97 ? -1.157 10.621 6.201 1.00 62.94 97 THR A N 1
ATOM 782 C CA . THR A 1 97 ? -0.259 9.596 5.646 1.00 62.94 97 THR A CA 1
ATOM 783 C C . THR A 1 97 ? -0.681 9.186 4.236 1.00 62.94 97 THR A C 1
ATOM 785 O O . THR A 1 97 ? 0.168 9.089 3.354 1.00 62.94 97 THR A O 1
ATOM 788 N N . LEU A 1 98 ? -1.983 9.004 3.994 1.00 64.19 98 LEU A N 1
ATOM 789 C CA . LEU A 1 98 ? -2.521 8.723 2.662 1.00 64.19 98 LEU A CA 1
ATOM 790 C C . LEU A 1 98 ? -2.245 9.872 1.691 1.00 64.19 98 LEU A C 1
ATOM 792 O O . LEU A 1 98 ? -1.782 9.622 0.588 1.00 64.19 98 LEU A O 1
ATOM 796 N N . VAL A 1 99 ? -2.468 11.120 2.106 1.00 64.44 99 VAL A N 1
ATOM 797 C CA . VAL A 1 99 ? -2.210 12.309 1.284 1.00 64.44 99 VAL A CA 1
ATOM 798 C C . VAL A 1 99 ? -0.716 12.483 1.019 1.00 64.44 99 VAL A C 1
ATOM 800 O O . VAL A 1 99 ? -0.326 12.770 -0.104 1.00 64.44 99 VAL A O 1
ATOM 803 N N . LEU A 1 100 ? 0.152 12.271 2.009 1.00 57.25 100 LEU A N 1
ATOM 804 C CA . LEU A 1 100 ? 1.597 12.300 1.781 1.00 57.25 100 LEU A CA 1
ATOM 805 C C . LEU A 1 100 ? 2.034 11.191 0.820 1.00 57.25 100 LEU A C 1
ATOM 807 O O . LEU A 1 100 ? 2.842 11.442 -0.071 1.00 57.25 100 LEU A O 1
ATOM 811 N N . LEU A 1 101 ? 1.487 9.983 0.964 1.00 62.75 101 LEU A N 1
ATOM 812 C CA . LEU A 1 101 ? 1.776 8.868 0.068 1.00 62.75 101 LEU A CA 1
ATOM 813 C C . LEU A 1 101 ? 1.284 9.150 -1.357 1.00 62.75 101 LEU A C 1
ATOM 815 O O . LEU A 1 101 ? 1.974 8.808 -2.311 1.00 62.75 101 LEU A O 1
ATOM 819 N N . THR A 1 102 ? 0.131 9.797 -1.524 1.00 60.31 102 THR A N 1
ATOM 820 C CA . THR A 1 102 ? -0.378 10.139 -2.854 1.00 60.31 102 THR A CA 1
ATOM 821 C C . THR A 1 102 ? 0.368 11.315 -3.476 1.00 60.31 102 THR A C 1
ATOM 823 O O . THR A 1 102 ? 0.690 11.268 -4.654 1.00 60.31 102 THR A O 1
ATOM 826 N N . VAL A 1 103 ? 0.705 12.349 -2.706 1.00 61.06 103 VAL A N 1
ATOM 827 C CA . VAL A 1 103 ? 1.367 13.558 -3.223 1.00 61.06 103 VAL A CA 1
ATOM 828 C C . VAL A 1 103 ? 2.856 13.332 -3.484 1.00 61.06 103 VAL A C 1
ATOM 830 O O . VAL A 1 103 ? 3.372 13.774 -4.507 1.00 61.06 103 VAL A O 1
ATOM 833 N N . TYR A 1 104 ? 3.558 12.652 -2.574 1.00 52.00 104 TYR A N 1
ATOM 834 C CA . TYR A 1 104 ? 5.008 12.439 -2.674 1.00 52.00 104 TYR A CA 1
ATOM 835 C C . TYR A 1 104 ? 5.388 11.051 -3.188 1.00 52.00 104 TYR A C 1
ATOM 837 O O . TYR A 1 104 ? 6.511 10.861 -3.656 1.00 52.00 104 TYR A O 1
ATOM 845 N N . GLY A 1 105 ? 4.488 10.075 -3.069 1.00 57.28 105 GLY A N 1
ATOM 846 C CA . GLY A 1 105 ? 4.745 8.690 -3.449 1.00 57.28 105 GLY A CA 1
ATOM 847 C C . GLY A 1 105 ? 4.208 8.295 -4.822 1.00 57.28 105 GLY A C 1
ATOM 848 O O . GLY A 1 105 ? 4.722 7.322 -5.358 1.00 57.28 105 GLY A O 1
ATOM 849 N N . LEU A 1 106 ? 3.236 9.013 -5.406 1.00 63.81 106 LEU A N 1
ATOM 850 C CA . LEU A 1 106 ? 2.710 8.744 -6.757 1.00 63.81 106 LEU A CA 1
ATOM 851 C C . LEU A 1 106 ? 3.359 9.647 -7.817 1.00 63.81 106 LEU A C 1
ATOM 853 O O . LEU A 1 106 ? 4.118 10.566 -7.508 1.00 63.81 106 LEU A O 1
ATOM 857 N N . GLY A 1 107 ? 3.097 9.371 -9.095 1.00 72.12 107 GLY A N 1
ATOM 858 C CA . GLY A 1 107 ? 3.687 10.126 -10.195 1.00 72.12 107 GLY A CA 1
ATOM 859 C C . GLY A 1 107 ? 5.154 9.765 -10.487 1.00 72.12 107 GLY A C 1
ATOM 860 O O . GLY A 1 107 ? 5.575 8.610 -10.415 1.00 72.12 107 GLY A O 1
ATOM 861 N N . VAL A 1 108 ? 5.959 10.766 -10.858 1.00 73.00 108 VAL A N 1
ATOM 862 C CA . VAL A 1 108 ? 7.372 10.608 -11.267 1.00 73.00 108 VAL A CA 1
ATOM 863 C C . VAL A 1 108 ? 8.269 9.885 -10.238 1.00 73.00 108 VAL A C 1
ATOM 865 O O . VAL A 1 108 ? 9.084 9.063 -10.669 1.00 73.00 108 VAL A O 1
ATOM 868 N N . PRO A 1 109 ? 8.186 10.132 -8.912 1.00 72.25 109 PRO A N 1
ATOM 869 C CA . PRO A 1 109 ? 9.003 9.392 -7.945 1.00 72.25 109 PRO A CA 1
ATOM 870 C C . PRO A 1 109 ? 8.667 7.894 -7.916 1.00 72.25 109 PRO A C 1
ATOM 872 O O . PRO A 1 109 ? 9.589 7.081 -7.827 1.00 72.25 109 PRO A O 1
ATOM 875 N N . LEU A 1 110 ? 7.389 7.528 -8.085 1.00 73.62 110 LEU A N 1
ATOM 876 C CA . LEU A 1 110 ? 6.956 6.134 -8.207 1.00 73.62 110 LEU A CA 1
ATOM 877 C C . LEU A 1 110 ? 7.550 5.475 -9.449 1.00 73.62 110 LEU A C 1
ATOM 879 O O . LEU A 1 110 ? 8.136 4.400 -9.355 1.00 73.62 110 LEU A O 1
ATOM 883 N N . GLU A 1 111 ? 7.437 6.136 -10.607 1.00 80.19 111 GLU A N 1
ATOM 884 C CA . GLU A 1 111 ? 7.998 5.628 -11.863 1.00 80.19 111 GLU A CA 1
ATOM 885 C C . GLU A 1 111 ? 9.500 5.391 -11.722 1.00 80.19 111 GLU A C 1
ATOM 887 O O . GLU A 1 111 ? 9.974 4.320 -12.088 1.00 80.19 111 GLU A O 1
ATOM 892 N N . ARG A 1 112 ? 10.254 6.325 -11.129 1.00 79.75 112 ARG A N 1
ATOM 893 C CA . ARG A 1 112 ? 11.701 6.154 -10.906 1.00 79.75 112 ARG A CA 1
ATOM 894 C C . ARG A 1 112 ? 12.016 4.978 -9.988 1.00 79.75 112 ARG A C 1
ATOM 896 O O . ARG A 1 112 ? 12.924 4.208 -10.292 1.00 79.75 112 ARG A O 1
ATOM 903 N N . PHE A 1 113 ? 11.285 4.844 -8.884 1.00 77.81 113 PHE A N 1
ATOM 904 C CA . PHE A 1 113 ? 11.479 3.759 -7.927 1.00 77.81 113 PHE A CA 1
ATOM 905 C C . PHE A 1 113 ? 11.199 2.394 -8.567 1.00 77.81 113 PHE A C 1
ATOM 907 O O . PHE A 1 113 ? 12.057 1.516 -8.546 1.00 77.81 113 PHE A O 1
ATOM 914 N N . ILE A 1 114 ? 10.042 2.249 -9.218 1.00 80.94 114 ILE A N 1
ATOM 915 C CA . ILE A 1 114 ? 9.627 1.003 -9.874 1.00 80.94 114 ILE A CA 1
ATOM 916 C C . ILE A 1 114 ? 10.550 0.664 -11.045 1.00 80.94 114 ILE A C 1
ATOM 918 O O . ILE A 1 114 ? 10.965 -0.481 -11.188 1.00 80.94 114 ILE A O 1
ATOM 922 N N . THR A 1 115 ? 10.912 1.653 -11.865 1.00 85.75 115 THR A N 1
ATOM 923 C CA . THR A 1 115 ? 11.849 1.460 -12.981 1.00 85.75 115 THR A CA 1
ATOM 924 C C . THR A 1 115 ? 13.191 0.943 -12.477 1.00 85.75 115 THR A C 1
ATOM 926 O O . THR A 1 115 ? 13.720 -0.020 -13.027 1.00 85.75 115 THR A O 1
ATOM 929 N N . LYS A 1 116 ? 13.742 1.556 -11.422 1.00 83.19 116 LYS A N 1
ATOM 930 C CA . LYS A 1 116 ? 15.017 1.129 -10.838 1.00 83.19 116 LYS A CA 1
ATOM 931 C C . LYS A 1 116 ? 14.931 -0.304 -10.320 1.00 83.19 116 LYS A C 1
ATOM 933 O O . LYS A 1 116 ? 15.828 -1.092 -10.595 1.00 83.19 116 LYS A O 1
ATOM 938 N N . GLU A 1 117 ? 13.849 -0.638 -9.624 1.00 81.25 117 GLU A N 1
ATOM 939 C CA . GLU A 1 117 ? 13.653 -1.978 -9.079 1.00 81.25 117 GLU A CA 1
ATOM 940 C C . GLU A 1 117 ? 13.555 -3.028 -10.194 1.00 81.25 117 GLU A C 1
ATOM 942 O O . GLU A 1 117 ? 14.307 -3.996 -10.193 1.00 81.25 117 GLU A O 1
ATOM 947 N N . ILE A 1 118 ? 12.720 -2.801 -11.215 1.00 83.75 118 ILE A N 1
ATOM 948 C CA . ILE A 1 118 ? 12.602 -3.710 -12.368 1.00 83.75 118 ILE A CA 1
ATOM 949 C C . ILE A 1 118 ? 13.948 -3.861 -13.087 1.00 83.75 118 ILE A C 1
ATOM 951 O O . ILE A 1 118 ? 14.314 -4.967 -13.484 1.00 83.75 118 ILE A O 1
ATOM 955 N N . TYR A 1 119 ? 14.710 -2.775 -13.238 1.00 85.81 119 TYR A N 1
ATOM 956 C CA . TYR A 1 119 ? 16.032 -2.830 -13.856 1.00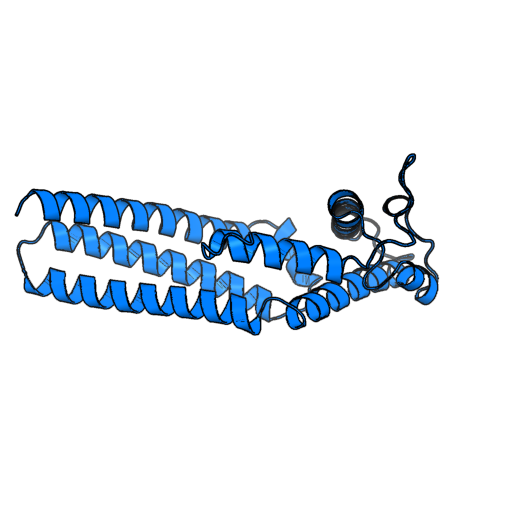 85.81 119 TYR A CA 1
ATOM 957 C C . TYR A 1 119 ? 17.014 -3.684 -13.044 1.00 85.81 119 TYR A C 1
ATOM 959 O O . TYR A 1 119 ? 17.717 -4.515 -13.617 1.00 85.81 119 TYR A O 1
ATOM 967 N N . GLU A 1 120 ? 17.037 -3.540 -11.717 1.00 83.19 120 GLU A N 1
ATOM 968 C CA . GLU A 1 120 ? 17.869 -4.373 -10.843 1.00 83.19 120 GLU A CA 1
ATOM 969 C C . GLU A 1 120 ? 17.443 -5.848 -10.875 1.00 83.19 120 GLU A C 1
ATOM 971 O O . GLU A 1 120 ? 18.303 -6.727 -10.901 1.00 83.19 120 GLU A O 1
ATOM 976 N N . GLN A 1 121 ? 16.147 -6.155 -10.985 1.00 78.75 121 GLN A N 1
ATOM 977 C CA . GLN A 1 121 ? 15.671 -7.533 -11.182 1.00 78.75 121 GLN A CA 1
ATOM 978 C C . GLN A 1 121 ? 16.179 -8.131 -12.509 1.00 78.75 121 GLN A C 1
ATOM 980 O O . GLN A 1 121 ? 16.673 -9.261 -12.543 1.00 78.75 121 GLN A O 1
ATOM 985 N N . ILE A 1 122 ? 16.133 -7.365 -13.606 1.00 81.19 122 ILE A N 1
ATOM 986 C CA . ILE A 1 122 ? 16.692 -7.787 -14.904 1.00 81.19 122 ILE A CA 1
ATOM 987 C C . ILE A 1 122 ? 18.221 -7.931 -14.815 1.00 81.19 122 ILE A C 1
ATOM 989 O O . ILE A 1 122 ? 18.799 -8.863 -15.373 1.00 81.19 122 ILE A O 1
ATOM 993 N N . ARG A 1 123 ? 18.907 -7.058 -14.073 1.00 82.12 123 ARG A N 1
ATOM 994 C CA . ARG A 1 123 ? 20.353 -7.163 -13.842 1.00 82.12 123 ARG A CA 1
ATOM 995 C C . ARG A 1 123 ? 20.719 -8.416 -13.051 1.00 82.12 123 ARG A C 1
ATOM 997 O O . ARG A 1 123 ? 21.653 -9.117 -13.437 1.00 82.12 123 ARG A O 1
ATOM 1004 N N . ARG A 1 124 ? 19.962 -8.747 -12.000 1.00 77.19 124 ARG A N 1
ATOM 1005 C CA . ARG A 1 124 ? 20.118 -10.008 -11.254 1.00 77.19 124 ARG A CA 1
ATOM 1006 C C . ARG A 1 124 ? 19.952 -11.219 -12.176 1.00 77.19 124 ARG A C 1
ATOM 1008 O O . ARG A 1 124 ? 20.704 -12.176 -12.036 1.00 77.19 124 ARG A O 1
ATOM 1015 N N . ARG A 1 125 ? 19.061 -11.153 -13.174 1.00 72.50 125 ARG A N 1
ATOM 1016 C CA . ARG A 1 125 ? 18.911 -12.188 -14.216 1.00 72.50 125 ARG A CA 1
ATOM 1017 C C . ARG A 1 125 ? 20.166 -12.375 -15.077 1.00 72.50 125 ARG A C 1
ATOM 1019 O O . ARG A 1 125 ? 20.499 -13.509 -15.392 1.00 72.50 125 ARG A O 1
ATOM 1026 N N . SER A 1 126 ? 20.874 -11.299 -15.427 1.00 72.94 126 SER A N 1
ATOM 1027 C CA . SER A 1 126 ? 22.151 -11.378 -16.165 1.00 72.94 126 SER A CA 1
ATOM 1028 C C . SER A 1 126 ? 23.263 -12.005 -15.314 1.00 72.94 126 SER A C 1
ATOM 1030 O O . SER A 1 126 ? 23.996 -12.870 -15.789 1.00 72.94 126 SER A O 1
ATOM 1032 N N . MET A 1 127 ? 23.321 -11.659 -14.024 1.00 67.69 127 MET A N 1
ATOM 1033 C CA . MET A 1 127 ? 24.319 -12.184 -13.081 1.00 67.69 127 MET A CA 1
ATOM 1034 C C . MET A 1 127 ? 24.080 -13.654 -12.678 1.00 67.69 127 MET A C 1
ATOM 1036 O O . MET A 1 127 ? 25.040 -14.395 -12.489 1.00 67.69 127 MET A O 1
ATOM 1040 N N . ASN A 1 128 ? 22.822 -14.096 -12.559 1.00 63.03 128 ASN A N 1
ATOM 1041 C CA . ASN A 1 128 ? 22.465 -15.425 -12.037 1.00 63.03 128 ASN A CA 1
ATOM 1042 C C . ASN A 1 128 ? 22.417 -16.552 -13.081 1.00 63.03 128 ASN A C 1
ATOM 1044 O O . ASN A 1 128 ? 22.033 -17.667 -12.731 1.00 63.03 128 ASN A O 1
ATOM 1048 N N . ASN A 1 129 ? 22.864 -16.329 -14.321 1.00 55.25 129 ASN A N 1
ATOM 1049 C CA . ASN A 1 129 ? 22.971 -17.384 -15.342 1.00 55.25 129 ASN A CA 1
ATOM 1050 C C . ASN A 1 129 ? 23.916 -18.552 -14.956 1.00 55.25 129 ASN A C 1
ATOM 1052 O O . ASN A 1 129 ? 24.083 -19.470 -15.756 1.00 55.25 129 ASN A O 1
ATOM 1056 N N . GLN A 1 130 ? 24.530 -18.548 -13.762 1.00 49.50 130 GLN A N 1
ATOM 1057 C CA . GLN A 1 130 ? 25.507 -19.559 -13.357 1.00 49.50 130 GLN A CA 1
ATOM 1058 C C . GLN A 1 130 ? 25.330 -20.249 -11.993 1.00 49.50 130 GLN A C 1
ATOM 1060 O O . GLN A 1 130 ? 26.062 -21.213 -11.796 1.00 49.50 130 GLN A O 1
ATOM 1065 N N . VAL A 1 131 ? 24.436 -19.856 -11.062 1.00 46.69 131 VAL A N 1
ATOM 1066 C CA . VAL A 1 131 ? 24.496 -20.470 -9.703 1.00 46.69 131 VAL A CA 1
ATOM 1067 C C . VAL A 1 131 ? 23.178 -20.930 -9.060 1.00 46.69 131 VAL A C 1
ATOM 1069 O O . VAL A 1 131 ? 23.186 -22.032 -8.533 1.00 46.69 131 VAL A O 1
ATOM 1072 N N . ASP A 1 132 ? 22.032 -20.241 -9.145 1.00 46.94 132 ASP A N 1
ATOM 1073 C CA . ASP A 1 132 ? 20.846 -20.668 -8.363 1.00 46.94 132 ASP A CA 1
ATOM 1074 C C . ASP A 1 132 ? 19.531 -20.638 -9.164 1.00 46.94 132 ASP A C 1
ATOM 1076 O O . ASP A 1 132 ? 18.828 -19.627 -9.265 1.00 46.94 132 ASP A O 1
ATOM 1080 N N . MET A 1 133 ? 19.180 -21.792 -9.738 1.00 44.88 133 MET A N 1
ATOM 1081 C CA . MET A 1 133 ? 17.992 -22.006 -10.581 1.00 44.88 133 MET A CA 1
ATOM 1082 C C . MET A 1 133 ? 16.667 -22.029 -9.790 1.00 44.88 133 MET A C 1
ATOM 1084 O O . MET A 1 133 ? 15.601 -21.879 -10.379 1.00 44.88 133 MET A O 1
ATOM 1088 N N . PHE A 1 134 ? 16.708 -22.196 -8.463 1.00 43.25 134 PHE A N 1
ATOM 1089 C CA . PHE A 1 134 ? 15.499 -22.392 -7.653 1.00 43.25 134 PHE A CA 1
ATOM 1090 C C . PHE A 1 134 ? 14.875 -21.073 -7.160 1.00 43.25 134 PHE A C 1
ATOM 1092 O O . PHE A 1 134 ? 13.675 -20.873 -7.301 1.00 43.25 134 PHE A O 1
ATOM 1099 N N . THR A 1 135 ? 15.680 -20.129 -6.661 1.00 46.91 135 THR A N 1
ATOM 1100 C CA . THR A 1 135 ? 15.196 -18.842 -6.105 1.00 46.91 135 THR A CA 1
ATOM 1101 C C . THR A 1 135 ? 14.912 -17.791 -7.180 1.00 46.91 135 THR A C 1
ATOM 1103 O O . THR A 1 135 ? 14.205 -16.811 -6.969 1.00 46.91 135 THR A O 1
ATOM 1106 N N . SER A 1 136 ? 15.479 -17.983 -8.367 1.00 51.34 136 SER A N 1
ATOM 1107 C CA . SER A 1 136 ? 15.355 -17.053 -9.482 1.00 51.34 136 SER A CA 1
ATOM 1108 C C . SER A 1 136 ? 14.026 -17.218 -10.240 1.00 51.34 136 SER A C 1
ATOM 1110 O O . SER A 1 136 ? 13.523 -16.251 -10.802 1.00 51.34 136 SER A O 1
ATOM 1112 N N . SER A 1 137 ? 13.380 -18.388 -10.153 1.00 56.50 137 SER A N 1
ATOM 1113 C CA . SER A 1 137 ? 12.098 -18.677 -10.814 1.00 56.50 137 SER A CA 1
ATOM 1114 C C . SER A 1 137 ? 10.960 -17.736 -10.392 1.00 56.50 137 SER A C 1
ATOM 1116 O O . SER A 1 137 ? 10.248 -17.232 -11.257 1.00 56.50 137 SER A O 1
ATOM 1118 N N . ASP A 1 138 ? 10.787 -17.451 -9.099 1.00 58.50 138 ASP A N 1
ATOM 1119 C CA . ASP A 1 138 ? 9.595 -16.734 -8.614 1.00 58.50 138 ASP A CA 1
ATOM 1120 C C . ASP A 1 138 ? 9.618 -15.236 -8.956 1.00 58.50 138 ASP A C 1
ATOM 1122 O O . ASP A 1 138 ? 8.621 -14.680 -9.426 1.00 58.50 138 ASP A O 1
ATOM 1126 N N . ALA A 1 139 ? 10.772 -14.577 -8.804 1.00 59.69 139 ALA A N 1
ATOM 1127 C CA . ALA A 1 139 ? 10.944 -13.183 -9.222 1.00 59.69 139 ALA A CA 1
ATOM 1128 C C . ALA A 1 139 ? 10.833 -13.030 -10.751 1.00 59.69 139 ALA A C 1
ATOM 1130 O O . ALA A 1 139 ? 10.302 -12.030 -11.245 1.00 59.69 139 ALA A O 1
ATOM 1131 N N . PHE A 1 140 ? 11.284 -14.035 -11.511 1.00 66.62 140 PHE A N 1
ATOM 1132 C CA . PHE A 1 140 ? 11.140 -14.052 -12.966 1.00 66.62 140 PHE A CA 1
ATOM 1133 C C . PHE A 1 140 ? 9.690 -14.262 -13.394 1.00 66.62 140 PHE A C 1
ATOM 1135 O O . PHE A 1 140 ? 9.209 -13.505 -14.230 1.00 66.62 140 PHE A O 1
ATOM 1142 N N . GLN A 1 141 ? 8.964 -15.187 -12.762 1.00 70.44 141 GLN A N 1
ATOM 1143 C CA . GLN A 1 141 ? 7.530 -15.371 -12.996 1.00 70.44 141 GLN A CA 1
ATOM 1144 C C . GLN A 1 141 ? 6.736 -14.103 -12.684 1.00 70.44 141 GLN A C 1
ATOM 1146 O O . GLN A 1 141 ? 5.799 -13.769 -13.408 1.00 70.44 141 GLN A O 1
ATOM 1151 N N . PHE A 1 142 ? 7.119 -13.365 -11.639 1.00 74.00 142 PHE A N 1
ATOM 1152 C CA . PHE A 1 142 ? 6.493 -12.087 -11.324 1.00 74.00 142 PHE A CA 1
ATOM 1153 C C . PHE A 1 142 ? 6.732 -11.044 -12.422 1.00 74.00 142 PHE A C 1
ATOM 1155 O O . PHE A 1 142 ? 5.778 -10.409 -12.870 1.00 74.00 142 PHE A O 1
ATOM 1162 N N . LEU A 1 143 ? 7.973 -10.879 -12.894 1.00 79.50 143 LEU A N 1
ATOM 1163 C CA . LEU A 1 143 ? 8.278 -9.935 -13.974 1.00 79.50 143 LEU A CA 1
ATOM 1164 C C . LEU A 1 143 ? 7.574 -10.322 -15.283 1.00 79.50 143 LEU A C 1
ATOM 1166 O O . LEU A 1 143 ? 7.005 -9.460 -15.953 1.00 79.50 143 LEU A O 1
ATOM 1170 N N . ASP A 1 144 ? 7.551 -11.612 -15.604 1.00 81.62 144 ASP A N 1
ATOM 1171 C CA . ASP A 1 144 ? 6.869 -12.167 -16.769 1.00 81.62 144 ASP A CA 1
ATOM 1172 C C . ASP A 1 144 ? 5.351 -11.916 -16.698 1.00 81.62 144 ASP A C 1
ATOM 1174 O O . ASP A 1 144 ? 4.737 -11.437 -17.657 1.00 81.62 144 ASP A O 1
ATOM 1178 N N . PHE A 1 145 ? 4.746 -12.141 -15.528 1.00 82.31 145 PHE A N 1
ATOM 1179 C CA . PHE A 1 145 ? 3.345 -11.819 -15.264 1.00 82.31 145 PHE A CA 1
ATOM 1180 C C . PHE A 1 145 ? 3.064 -10.322 -15.412 1.00 82.31 145 PHE A C 1
ATOM 1182 O O . PHE A 1 145 ? 2.082 -9.942 -16.052 1.00 82.31 145 PHE A O 1
ATOM 1189 N N . VAL A 1 146 ? 3.919 -9.465 -14.848 1.00 83.38 146 VAL A N 1
ATOM 1190 C CA . VAL A 1 146 ? 3.783 -8.006 -14.937 1.00 83.38 146 VAL A CA 1
ATOM 1191 C C . VAL A 1 146 ? 3.825 -7.553 -16.392 1.00 83.38 146 VAL A C 1
ATOM 1193 O O . VAL A 1 146 ? 2.959 -6.785 -16.802 1.00 83.38 146 VAL A O 1
ATOM 1196 N N . GLN A 1 147 ? 4.761 -8.057 -17.195 1.00 84.81 147 GLN A N 1
ATOM 1197 C CA . GLN A 1 147 ? 4.893 -7.688 -18.607 1.00 84.81 147 GLN A CA 1
ATOM 1198 C C . GLN A 1 147 ? 3.661 -8.059 -19.428 1.00 84.81 147 GLN A C 1
ATOM 1200 O O . GLN A 1 147 ? 3.146 -7.229 -20.179 1.00 84.81 147 GLN A O 1
ATOM 1205 N N . VAL A 1 148 ? 3.116 -9.261 -19.222 1.00 83.81 148 VAL A N 1
ATOM 1206 C CA . VAL A 1 148 ? 1.888 -9.702 -19.899 1.00 83.81 148 VAL A CA 1
ATOM 1207 C C . VAL A 1 148 ? 0.674 -8.910 -19.411 1.00 83.81 148 VAL A C 1
ATOM 1209 O O . VAL A 1 148 ? -0.151 -8.460 -20.212 1.00 83.81 148 VAL A O 1
ATOM 1212 N N . LYS A 1 149 ? 0.550 -8.710 -18.094 1.00 83.94 149 LYS A N 1
ATOM 1213 C CA . LYS A 1 149 ? -0.613 -8.056 -17.485 1.00 83.94 149 LYS A CA 1
ATOM 1214 C C . LYS A 1 149 ? -0.672 -6.565 -17.802 1.00 83.94 149 LYS A C 1
ATOM 1216 O O . LYS A 1 149 ? -1.755 -6.051 -18.080 1.00 83.94 149 LYS A O 1
ATOM 1221 N N . MET A 1 150 ? 0.476 -5.895 -17.755 1.00 83.88 150 MET A N 1
ATOM 1222 C CA . MET A 1 150 ? 0.620 -4.455 -17.975 1.00 83.88 150 MET A CA 1
ATOM 1223 C C . MET A 1 150 ? 0.930 -4.104 -19.433 1.00 83.88 150 MET A C 1
ATOM 1225 O O . MET A 1 150 ? 0.904 -2.926 -19.776 1.00 83.88 150 MET A O 1
ATOM 1229 N N . ARG A 1 151 ? 1.179 -5.103 -20.296 1.00 85.44 151 ARG A N 1
ATOM 1230 C CA . ARG A 1 151 ? 1.489 -4.931 -21.728 1.00 85.44 151 ARG A CA 1
ATOM 1231 C C . ARG A 1 151 ? 2.667 -3.980 -21.964 1.00 85.44 151 ARG A C 1
ATOM 1233 O O . ARG A 1 151 ? 2.595 -3.076 -22.793 1.00 85.44 151 ARG A O 1
ATOM 1240 N N . CYS A 1 152 ? 3.736 -4.186 -21.206 1.00 88.62 152 CYS A N 1
ATOM 1241 C CA . CYS A 1 152 ? 4.950 -3.373 -21.207 1.00 88.62 152 CYS A CA 1
ATOM 1242 C C . CYS A 1 152 ? 6.182 -4.263 -21.401 1.00 88.62 152 CYS A C 1
ATOM 1244 O O . CYS A 1 152 ? 6.114 -5.472 -21.168 1.00 88.62 152 CYS A O 1
ATOM 1246 N N . CYS A 1 153 ? 7.313 -3.677 -21.798 1.00 89.25 153 CYS A N 1
ATOM 1247 C CA . CYS A 1 153 ? 8.563 -4.418 -21.958 1.00 89.25 153 CYS A CA 1
ATOM 1248 C C . CYS A 1 153 ? 9.752 -3.681 -21.335 1.00 89.25 153 CYS A C 1
ATOM 1250 O O . CYS A 1 153 ? 9.955 -2.491 -21.567 1.00 89.25 153 CYS A O 1
ATOM 1252 N N . GLY A 1 154 ? 10.557 -4.411 -20.559 1.00 88.00 154 GLY A N 1
ATOM 1253 C CA . GLY A 1 154 ? 11.719 -3.859 -19.858 1.00 88.00 154 GLY A CA 1
ATOM 1254 C C . GLY A 1 154 ? 11.364 -2.874 -18.738 1.00 88.00 154 GLY A C 1
ATOM 1255 O O . GLY A 1 154 ? 10.195 -2.665 -18.402 1.00 88.00 154 GLY A O 1
ATOM 1256 N N . ALA A 1 155 ? 12.390 -2.286 -18.124 1.00 88.06 155 ALA A N 1
ATOM 1257 C CA . ALA A 1 155 ? 12.209 -1.320 -17.043 1.00 88.06 155 ALA A CA 1
ATOM 1258 C C . ALA A 1 155 ? 11.775 0.041 -17.604 1.00 88.06 155 ALA A C 1
ATOM 1260 O O . ALA A 1 155 ? 10.700 0.547 -17.274 1.00 88.06 155 ALA A O 1
ATOM 1261 N N . THR A 1 156 ? 12.602 0.586 -18.498 1.00 89.00 156 THR A N 1
ATOM 1262 C CA . THR A 1 156 ? 12.338 1.786 -19.302 1.00 89.00 156 THR A CA 1
ATOM 1263 C C . THR A 1 156 ? 11.947 1.447 -20.732 1.00 89.00 156 THR A C 1
ATOM 1265 O O . THR A 1 156 ? 11.082 2.116 -21.296 1.00 89.00 156 THR A O 1
ATOM 1268 N N . ASP A 1 157 ? 12.587 0.426 -21.301 1.00 88.06 157 ASP A N 1
ATOM 1269 C CA . ASP A 1 157 ? 12.407 -0.002 -22.684 1.00 88.06 157 ASP A CA 1
ATOM 1270 C C . ASP A 1 157 ? 12.958 -1.429 -22.871 1.00 88.06 157 ASP A C 1
ATOM 1272 O O . ASP A 1 157 ? 13.770 -1.909 -22.070 1.00 88.06 157 ASP A O 1
ATOM 1276 N N . PHE A 1 158 ? 12.606 -2.102 -23.968 1.00 85.88 158 PHE A N 1
ATOM 1277 C CA . PHE A 1 158 ? 13.100 -3.452 -24.286 1.00 85.88 158 PHE A CA 1
ATOM 1278 C C . PHE A 1 158 ? 14.636 -3.527 -24.366 1.00 85.88 158 PHE A C 1
ATOM 1280 O O . PHE A 1 158 ? 15.236 -4.576 -24.121 1.00 85.88 158 PHE A O 1
ATOM 1287 N N . ARG A 1 159 ? 15.290 -2.402 -24.688 1.00 87.94 159 ARG A N 1
ATOM 1288 C CA . ARG A 1 159 ? 16.752 -2.285 -24.797 1.00 87.94 159 ARG A CA 1
ATOM 1289 C C . ARG A 1 159 ? 17.473 -2.577 -23.484 1.00 87.94 159 ARG A C 1
ATOM 1291 O O . ARG A 1 159 ? 18.665 -2.868 -23.518 1.00 87.94 159 ARG A O 1
ATOM 1298 N N . ASP A 1 160 ? 16.781 -2.514 -22.348 1.00 87.00 160 ASP A N 1
ATOM 1299 C CA . ASP A 1 160 ? 17.363 -2.811 -21.037 1.00 87.00 160 ASP A CA 1
ATOM 1300 C C . ASP A 1 160 ? 17.875 -4.256 -20.945 1.00 87.00 160 ASP A C 1
ATOM 1302 O O . ASP A 1 160 ? 18.916 -4.492 -20.338 1.00 87.00 160 ASP A O 1
ATOM 1306 N N . TYR A 1 161 ? 17.236 -5.200 -21.644 1.00 86.06 161 TYR A N 1
ATOM 1307 C CA . TYR A 1 161 ? 17.753 -6.564 -21.793 1.00 86.06 161 TYR A CA 1
ATOM 1308 C C . TYR A 1 161 ? 19.052 -6.595 -22.609 1.00 86.06 161 TYR A C 1
ATOM 1310 O O . TYR A 1 161 ? 20.047 -7.169 -22.170 1.00 86.06 161 TYR A O 1
ATOM 1318 N N . GLY A 1 162 ? 19.077 -5.904 -23.754 1.00 85.44 162 GLY A N 1
ATOM 1319 C CA . GLY A 1 162 ? 20.248 -5.850 -24.634 1.00 85.44 162 GLY A CA 1
ATOM 1320 C C . GLY A 1 162 ? 21.475 -5.205 -23.979 1.00 85.44 162 GLY A C 1
ATOM 1321 O O . GLY A 1 162 ? 22.586 -5.698 -24.152 1.00 85.44 162 GLY A O 1
ATOM 1322 N N . LYS A 1 163 ? 21.285 -4.159 -23.158 1.00 87.38 163 LYS A N 1
ATOM 1323 C CA . LYS A 1 163 ? 22.366 -3.524 -22.372 1.00 87.38 163 LYS A CA 1
ATOM 1324 C C . LYS A 1 163 ? 23.038 -4.491 -21.391 1.00 87.38 163 LYS A C 1
ATOM 1326 O O . LYS A 1 163 ? 24.197 -4.295 -21.044 1.00 87.38 163 LYS A O 1
ATOM 1331 N N . LEU A 1 164 ? 22.307 -5.508 -20.941 1.00 84.94 164 LEU A N 1
ATOM 1332 C CA . LEU A 1 164 ? 22.761 -6.515 -19.982 1.00 84.94 164 LEU A CA 1
ATOM 1333 C C . LEU A 1 164 ? 23.177 -7.833 -20.657 1.00 84.94 164 LEU A C 1
ATOM 1335 O O . LEU A 1 164 ? 23.403 -8.823 -19.960 1.00 84.94 164 LEU A O 1
ATOM 1339 N N . GLY A 1 165 ? 23.258 -7.857 -21.995 1.00 83.50 165 GLY A N 1
ATOM 1340 C CA . GLY A 1 165 ? 23.593 -9.049 -22.780 1.00 83.50 165 GLY A CA 1
ATOM 1341 C C . GLY A 1 165 ? 22.524 -10.145 -22.729 1.00 83.50 165 GLY A C 1
ATOM 1342 O O . GLY A 1 165 ? 22.816 -11.304 -23.011 1.00 83.50 165 GLY A O 1
ATOM 1343 N N . LEU A 1 166 ? 21.293 -9.797 -22.347 1.00 81.81 166 LEU A N 1
ATOM 1344 C CA . LEU A 1 166 ? 20.168 -10.719 -22.260 1.00 81.81 166 LEU A CA 1
ATOM 1345 C C . LEU A 1 166 ? 19.329 -10.676 -23.536 1.00 81.81 166 LEU A C 1
ATOM 1347 O O . LEU A 1 166 ? 19.109 -9.618 -24.130 1.00 81.81 166 LEU A O 1
ATOM 1351 N N . VAL A 1 167 ? 18.790 -11.834 -23.915 1.00 83.44 167 VAL A N 1
ATOM 1352 C CA . VAL A 1 167 ? 17.731 -11.911 -24.923 1.00 83.44 167 VAL A CA 1
ATOM 1353 C C . VAL A 1 167 ? 16.424 -11.380 -24.339 1.00 83.44 167 VAL A C 1
ATOM 1355 O O . VAL A 1 167 ? 16.105 -11.621 -23.172 1.00 83.44 167 VAL A O 1
ATOM 1358 N N . VAL A 1 168 ? 15.667 -10.643 -25.150 1.00 83.50 168 VAL A N 1
ATOM 1359 C CA . VAL A 1 168 ? 14.356 -10.132 -24.739 1.00 83.50 168 VAL A CA 1
ATOM 1360 C C . VAL A 1 168 ? 13.408 -11.328 -24.541 1.00 83.50 168 VAL A C 1
ATOM 1362 O O . VAL A 1 168 ? 13.339 -12.188 -25.422 1.00 83.50 168 VAL A O 1
ATOM 1365 N N . PRO A 1 169 ? 12.696 -11.421 -23.404 1.00 82.69 169 PRO A N 1
ATOM 1366 C CA . PRO A 1 169 ? 11.834 -12.561 -23.112 1.00 82.69 169 PRO A CA 1
ATOM 1367 C C . PRO A 1 169 ? 10.607 -12.607 -24.034 1.00 82.69 169 PRO A C 1
ATOM 1369 O O . PRO A 1 169 ? 10.120 -11.581 -24.514 1.00 82.69 169 PRO A O 1
ATOM 1372 N N . THR A 1 170 ? 10.065 -13.810 -24.241 1.00 81.69 170 THR A N 1
ATOM 1373 C CA . THR A 1 170 ? 8.864 -14.046 -25.065 1.00 81.69 170 THR A CA 1
ATOM 1374 C C . THR A 1 170 ? 7.616 -13.361 -24.506 1.00 81.69 170 THR A C 1
ATOM 1376 O O . THR A 1 170 ? 6.681 -13.091 -25.244 1.00 81.69 170 THR A O 1
ATOM 1379 N N . THR A 1 171 ? 7.605 -12.976 -23.233 1.00 80.62 171 THR A N 1
ATOM 1380 C CA . THR A 1 171 ? 6.542 -12.174 -22.602 1.00 80.62 171 THR A CA 1
ATOM 1381 C C . THR A 1 171 ? 6.370 -10.787 -23.219 1.00 80.62 171 THR A C 1
ATOM 1383 O O . THR A 1 171 ? 5.265 -10.247 -23.206 1.00 80.62 171 THR A O 1
ATOM 1386 N N . CYS A 1 172 ? 7.423 -10.226 -23.823 1.00 82.38 172 CYS A N 1
ATOM 1387 C CA . CYS A 1 172 ? 7.339 -8.988 -24.601 1.00 82.38 172 CYS A CA 1
ATOM 1388 C C . CYS A 1 172 ? 6.785 -9.197 -26.025 1.00 82.38 172 CYS A C 1
ATOM 1390 O O . CYS A 1 172 ? 6.429 -8.225 -26.697 1.00 82.38 172 CYS A O 1
ATOM 1392 N N . PHE A 1 173 ? 6.704 -10.447 -26.488 1.00 79.31 173 PHE A N 1
ATOM 1393 C CA . PHE A 1 173 ? 6.258 -10.846 -27.822 1.00 79.31 173 PHE A CA 1
ATOM 1394 C C . PHE A 1 173 ? 5.175 -11.921 -27.688 1.00 79.31 173 PHE A C 1
ATOM 1396 O O . PHE A 1 173 ? 5.442 -13.118 -27.773 1.00 79.31 173 PHE A O 1
ATOM 1403 N N . THR A 1 174 ? 3.932 -11.504 -27.454 1.00 67.25 174 THR A N 1
ATOM 1404 C CA . THR A 1 174 ? 2.817 -12.467 -27.491 1.00 67.25 174 THR A CA 1
ATOM 1405 C C . THR A 1 174 ? 2.427 -12.754 -28.938 1.00 67.25 174 THR A C 1
ATOM 1407 O O . THR A 1 174 ? 2.615 -11.902 -29.802 1.00 67.25 174 THR A O 1
ATOM 1410 N N . ILE A 1 175 ? 1.871 -13.946 -29.191 1.00 59.19 175 ILE A N 1
ATOM 1411 C CA . ILE A 1 175 ? 1.569 -14.493 -30.532 1.00 59.19 175 ILE A CA 1
ATOM 1412 C C . ILE A 1 175 ? 0.798 -13.496 -31.424 1.00 59.19 175 ILE A C 1
ATOM 1414 O O . ILE A 1 175 ? 1.020 -13.469 -32.630 1.00 59.19 175 ILE A O 1
ATOM 1418 N N . ASP A 1 176 ? -0.013 -12.613 -30.829 1.00 60.16 176 ASP A N 1
ATOM 1419 C CA . ASP A 1 176 ? -0.816 -11.620 -31.551 1.00 60.16 176 ASP A CA 1
ATOM 1420 C C . ASP A 1 176 ? -0.330 -10.160 -31.411 1.00 60.16 176 ASP A C 1
ATOM 1422 O O . ASP A 1 176 ? -0.862 -9.276 -32.088 1.00 60.16 176 ASP A O 1
ATOM 1426 N N . LYS A 1 177 ? 0.626 -9.847 -30.514 1.00 63.16 177 LYS A N 1
ATOM 1427 C CA . LYS A 1 177 ? 1.042 -8.458 -30.203 1.00 63.16 177 LYS A CA 1
ATOM 1428 C C . LYS A 1 177 ? 2.511 -8.333 -29.779 1.00 63.16 177 LYS A C 1
ATOM 1430 O O . LYS A 1 177 ? 2.960 -8.981 -28.832 1.00 63.16 177 LYS A O 1
ATOM 1435 N N . ASN A 1 178 ? 3.209 -7.383 -30.410 1.00 72.25 178 ASN A N 1
ATOM 1436 C CA . ASN A 1 178 ? 4.580 -6.990 -30.077 1.00 72.25 178 ASN A CA 1
ATOM 1437 C C . ASN A 1 178 ? 4.593 -5.781 -29.131 1.00 72.25 178 ASN A C 1
ATOM 1439 O O . ASN A 1 178 ? 4.230 -4.675 -29.531 1.00 72.25 178 ASN A O 1
ATOM 1443 N N . TYR A 1 179 ? 5.070 -5.977 -27.901 1.00 67.94 179 TYR A N 1
ATOM 1444 C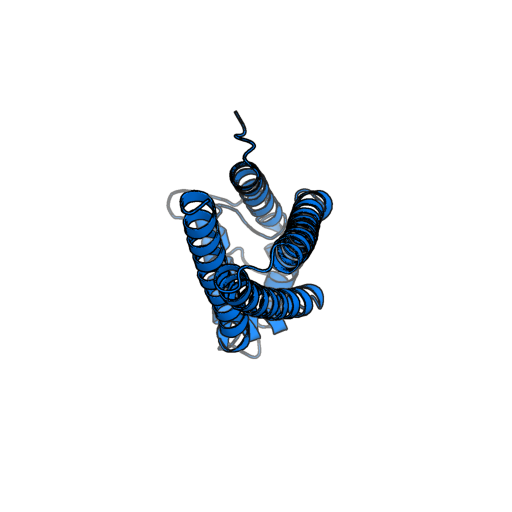 CA . TYR A 1 179 ? 5.234 -4.920 -26.893 1.00 67.94 179 TYR A CA 1
ATOM 1445 C C . TYR A 1 179 ? 6.655 -4.346 -26.854 1.00 67.94 179 TYR A C 1
ATOM 1447 O O . TYR A 1 179 ? 6.996 -3.593 -25.951 1.00 67.94 179 TYR A O 1
ATOM 1455 N N . VAL A 1 180 ? 7.485 -4.660 -27.849 1.00 66.19 180 VAL A N 1
ATOM 1456 C CA . VAL A 1 180 ? 8.838 -4.094 -27.992 1.00 66.19 180 VAL A CA 1
ATOM 1457 C C . VAL A 1 180 ? 8.803 -2.575 -28.087 1.00 66.19 180 VAL A C 1
ATOM 1459 O O . VAL A 1 180 ? 9.652 -1.918 -27.517 1.00 66.19 180 VAL A O 1
ATOM 1462 N N . ASN A 1 181 ? 7.798 -2.011 -28.758 1.00 68.31 181 ASN A N 1
ATOM 1463 C CA . ASN A 1 181 ? 7.632 -0.558 -28.865 1.00 68.31 181 ASN A CA 1
ATOM 1464 C C . ASN A 1 181 ? 6.700 0.010 -27.778 1.00 68.31 181 ASN A C 1
ATOM 1466 O O . ASN A 1 181 ? 6.285 1.165 -27.869 1.00 68.31 181 ASN A O 1
ATOM 1470 N N . ALA A 1 182 ? 6.300 -0.807 -26.797 1.00 76.00 182 ALA A N 1
ATOM 1471 C CA . ALA A 1 182 ? 5.458 -0.363 -25.695 1.00 76.00 182 ALA A CA 1
ATOM 1472 C C . ALA A 1 182 ? 6.291 0.444 -24.684 1.00 76.00 182 ALA A C 1
ATOM 1474 O O . ALA A 1 182 ? 7.499 0.232 -24.574 1.00 76.00 182 ALA A O 1
ATOM 1475 N N . PRO A 1 183 ? 5.671 1.360 -23.919 1.00 80.88 183 PRO A N 1
ATOM 1476 C CA . PRO A 1 183 ? 6.372 2.045 -22.841 1.00 80.88 183 PRO A CA 1
ATOM 1477 C C . PRO A 1 183 ? 6.929 1.042 -21.819 1.00 80.88 183 PRO A C 1
ATOM 1479 O O . PRO A 1 183 ? 6.330 -0.008 -21.566 1.00 80.88 183 PRO A O 1
ATOM 1482 N N . GLY A 1 184 ? 8.056 1.390 -21.194 1.00 87.75 184 GLY A N 1
ATOM 1483 C CA . GLY A 1 184 ? 8.641 0.602 -20.111 1.00 87.75 184 GLY A CA 1
ATOM 1484 C C . GLY A 1 184 ? 7.671 0.360 -18.960 1.00 87.75 184 GLY A C 1
ATOM 1485 O O . GLY A 1 184 ? 6.790 1.179 -18.667 1.00 87.75 184 GLY A O 1
ATOM 1486 N N . CYS A 1 185 ? 7.849 -0.767 -18.271 1.00 87.94 185 CYS A N 1
ATOM 1487 C CA . CYS A 1 185 ? 6.933 -1.186 -17.217 1.00 87.94 185 CYS A CA 1
ATOM 1488 C C . CYS A 1 185 ? 6.847 -0.198 -16.049 1.00 87.94 185 CYS A C 1
ATOM 1490 O O . CYS A 1 185 ? 5.783 -0.084 -15.443 1.00 87.94 185 CYS A O 1
ATOM 1492 N N . GLY A 1 186 ? 7.899 0.579 -15.769 1.00 87.31 186 GLY A N 1
ATOM 1493 C CA . GLY A 1 186 ? 7.839 1.623 -14.743 1.00 87.31 186 GLY A CA 1
ATOM 1494 C C . GLY A 1 186 ? 6.784 2.698 -15.029 1.00 87.31 186 GLY A C 1
ATOM 1495 O O . GLY A 1 186 ? 6.046 3.094 -14.125 1.00 87.31 186 GLY A O 1
ATOM 1496 N N . ARG A 1 187 ? 6.646 3.111 -16.296 1.00 87.38 187 ARG A N 1
ATOM 1497 C CA . ARG A 1 187 ? 5.626 4.082 -16.720 1.00 87.38 187 ARG A CA 1
ATOM 1498 C C . ARG A 1 187 ? 4.231 3.469 -16.729 1.00 87.38 187 ARG A C 1
ATOM 1500 O O . ARG A 1 187 ? 3.305 4.076 -16.201 1.00 87.38 187 ARG A O 1
ATOM 1507 N N . ALA A 1 188 ? 4.093 2.261 -17.277 1.00 86.38 188 ALA A N 1
ATOM 1508 C CA . ALA A 1 188 ? 2.806 1.566 -17.338 1.00 86.38 188 ALA A CA 1
ATOM 1509 C C . ALA A 1 188 ? 2.218 1.324 -15.936 1.00 86.38 188 ALA A C 1
ATOM 1511 O O . ALA A 1 188 ? 1.017 1.482 -15.715 1.00 86.38 188 ALA A O 1
ATOM 1512 N N . ILE A 1 189 ? 3.068 0.976 -14.963 1.00 85.44 189 ILE A N 1
ATOM 1513 C CA . ILE A 1 189 ? 2.638 0.793 -13.576 1.00 85.44 189 ILE A CA 1
ATOM 1514 C C . ILE A 1 189 ? 2.261 2.135 -12.944 1.00 85.44 189 ILE A C 1
ATOM 1516 O O . ILE A 1 189 ? 1.204 2.212 -12.323 1.00 85.44 189 ILE A O 1
ATOM 1520 N N . ARG A 1 190 ? 3.046 3.204 -13.146 1.00 84.69 190 ARG A N 1
ATOM 1521 C CA . ARG A 1 190 ? 2.683 4.544 -12.656 1.00 84.69 190 ARG A CA 1
ATOM 1522 C C . ARG A 1 190 ? 1.292 4.962 -13.133 1.00 84.69 190 ARG A C 1
ATOM 1524 O O . ARG A 1 190 ? 0.472 5.344 -12.310 1.00 84.69 190 ARG A O 1
ATOM 1531 N N . GLU A 1 191 ? 1.010 4.850 -14.428 1.00 83.62 191 GLU A N 1
ATOM 1532 C CA . GLU A 1 191 ? -0.287 5.250 -14.991 1.00 83.62 191 GLU A CA 1
ATOM 1533 C C . GLU A 1 191 ? -1.453 4.467 -14.374 1.00 83.62 191 GLU A C 1
ATOM 1535 O O . GLU A 1 191 ? -2.489 5.046 -14.047 1.00 83.62 191 GLU A O 1
ATOM 1540 N N . LEU A 1 192 ? -1.274 3.165 -14.128 1.00 83.12 192 LEU A N 1
ATOM 1541 C CA . LEU A 1 192 ? -2.282 2.364 -13.435 1.00 83.12 192 LEU A CA 1
ATOM 1542 C C . LEU A 1 192 ? -2.521 2.851 -11.999 1.00 83.12 192 LEU A C 1
ATOM 1544 O O . LEU A 1 192 ? -3.671 2.920 -11.556 1.00 83.12 192 LEU A O 1
ATOM 1548 N N . PHE A 1 193 ? -1.448 3.143 -11.263 1.00 79.81 193 PHE A N 1
ATOM 1549 C CA . PHE A 1 193 ? -1.542 3.622 -9.886 1.00 79.81 193 PHE A CA 1
ATOM 1550 C C . PHE A 1 193 ? -2.153 5.021 -9.812 1.00 79.81 193 PHE A C 1
ATOM 1552 O O . PHE A 1 193 ? -3.007 5.230 -8.959 1.00 79.81 193 PHE A O 1
ATOM 1559 N N . ASP A 1 194 ? -1.808 5.930 -10.722 1.00 77.50 194 ASP A N 1
ATOM 1560 C CA . ASP A 1 194 ? -2.384 7.277 -10.785 1.00 77.50 194 ASP A CA 1
ATOM 1561 C C . ASP A 1 194 ? -3.911 7.208 -11.028 1.00 77.50 194 ASP A C 1
ATOM 1563 O O . ASP A 1 194 ? -4.684 7.842 -10.306 1.00 77.50 194 ASP A O 1
ATOM 1567 N N . ILE A 1 195 ? -4.374 6.357 -11.957 1.00 73.94 195 ILE A N 1
ATOM 1568 C CA . ILE A 1 195 ? -5.813 6.155 -12.230 1.00 73.94 195 ILE A CA 1
ATOM 1569 C C . ILE A 1 195 ? -6.537 5.576 -11.005 1.00 73.94 195 ILE A C 1
ATOM 1571 O O . ILE A 1 195 ? -7.605 6.052 -10.611 1.00 73.94 195 ILE A O 1
ATOM 1575 N N . ARG A 1 196 ? -5.971 4.533 -10.385 1.00 73.81 196 ARG A N 1
ATOM 1576 C CA . ARG A 1 196 ? -6.608 3.850 -9.245 1.00 73.81 196 ARG A CA 1
ATOM 1577 C C . ARG A 1 196 ? -6.576 4.679 -7.967 1.00 73.81 196 ARG A C 1
ATOM 1579 O O . ARG A 1 196 ? -7.536 4.636 -7.202 1.00 73.81 196 ARG A O 1
ATOM 1586 N N . ALA A 1 197 ? -5.504 5.429 -7.738 1.00 68.94 197 ALA A N 1
ATOM 1587 C CA . ALA A 1 197 ? -5.410 6.357 -6.623 1.00 68.94 197 ALA A CA 1
ATOM 1588 C C . ALA A 1 197 ? -6.421 7.498 -6.772 1.00 68.94 197 ALA A C 1
ATOM 1590 O O . ALA A 1 197 ? -7.063 7.847 -5.786 1.00 68.94 197 ALA A O 1
ATOM 1591 N N . GLY A 1 198 ? -6.636 8.007 -7.993 1.00 63.97 198 GLY A N 1
ATOM 1592 C CA . GLY A 1 198 ? -7.710 8.961 -8.283 1.00 63.97 198 GLY A CA 1
ATOM 1593 C C . GLY A 1 198 ? -9.083 8.420 -7.876 1.00 63.97 198 GLY A C 1
ATOM 1594 O O . GLY A 1 198 ? -9.794 9.059 -7.101 1.00 63.97 198 GLY A O 1
ATOM 1595 N N . MET A 1 199 ? -9.406 7.187 -8.287 1.00 63.75 199 MET A N 1
ATOM 1596 C CA . MET A 1 199 ? -10.657 6.518 -7.898 1.00 63.75 199 MET A CA 1
ATOM 1597 C C . MET A 1 199 ? -10.788 6.331 -6.379 1.00 63.75 199 MET A C 1
ATOM 1599 O O . MET A 1 199 ? -11.847 6.607 -5.819 1.00 63.75 199 MET A O 1
ATOM 1603 N N . ALA A 1 200 ? -9.725 5.890 -5.699 1.00 58.22 200 ALA A N 1
ATOM 1604 C CA . ALA A 1 200 ? -9.729 5.688 -4.248 1.00 58.22 200 ALA A CA 1
ATOM 1605 C C . ALA A 1 200 ? -9.844 7.006 -3.461 1.00 58.22 200 ALA A C 1
ATOM 1607 O O . ALA A 1 200 ? -10.458 7.036 -2.397 1.00 58.22 200 ALA A O 1
ATOM 1608 N N . ALA A 1 201 ? -9.292 8.098 -3.994 1.00 60.69 201 ALA A N 1
ATOM 1609 C CA . ALA A 1 201 ? -9.412 9.441 -3.435 1.00 60.69 201 ALA A CA 1
ATOM 1610 C C . ALA A 1 201 ? -10.751 10.127 -3.778 1.00 60.69 201 ALA A C 1
ATOM 1612 O O . ALA A 1 201 ? -10.973 11.262 -3.362 1.00 60.69 201 ALA A O 1
ATOM 1613 N N . GLY A 1 202 ? -11.642 9.466 -4.527 1.00 53.19 202 GLY A N 1
ATOM 1614 C CA . GLY A 1 202 ? -12.931 10.026 -4.939 1.00 53.19 202 GLY A CA 1
ATOM 1615 C C . GLY A 1 202 ? -12.842 11.060 -6.066 1.00 53.19 202 GLY A C 1
ATOM 1616 O O . GLY A 1 202 ? -13.856 11.657 -6.421 1.00 53.19 202 GLY A O 1
ATOM 1617 N N . PHE A 1 203 ? -11.665 11.252 -6.666 1.00 51.97 203 PHE A N 1
ATOM 1618 C CA . PHE A 1 203 ? -11.514 12.018 -7.897 1.00 51.97 203 PHE A CA 1
ATOM 1619 C C . PHE A 1 203 ? -11.779 11.080 -9.076 1.00 51.97 203 PHE A C 1
ATOM 1621 O O . PHE A 1 203 ? -10.883 10.395 -9.570 1.00 51.97 203 PHE A O 1
ATOM 1628 N N . SER A 1 204 ? -13.031 11.024 -9.534 1.00 39.81 204 SER A N 1
ATOM 1629 C CA . SER A 1 204 ? -13.320 10.479 -10.857 1.00 39.81 204 SER A CA 1
ATOM 1630 C C . SER A 1 204 ? -12.581 11.337 -11.882 1.00 39.81 204 SER A C 1
ATOM 1632 O O . SER A 1 204 ? -12.954 12.491 -12.097 1.00 39.81 204 SER A O 1
ATOM 1634 N N . ALA A 1 205 ? -11.519 10.793 -12.476 1.00 41.31 205 ALA A N 1
ATOM 1635 C CA . ALA A 1 205 ? -10.959 11.327 -13.707 1.00 41.31 205 ALA A CA 1
ATOM 1636 C C . ALA A 1 205 ? -12.041 11.178 -14.785 1.00 41.31 205 ALA A C 1
ATOM 1638 O O . ALA A 1 205 ? -12.248 10.084 -15.313 1.00 41.31 205 ALA A O 1
ATOM 1639 N N . ALA A 1 206 ? -12.808 12.248 -14.976 1.00 35.06 206 ALA A N 1
ATOM 1640 C CA . ALA A 1 206 ? -13.652 12.451 -16.142 1.00 35.06 206 ALA A CA 1
ATOM 1641 C C . ALA A 1 206 ? -12.784 12.968 -17.292 1.00 35.06 206 ALA A C 1
ATOM 1643 O O . ALA A 1 206 ? -11.883 13.793 -17.009 1.00 35.06 206 ALA A O 1
#

pLDDT: mean 72.2, std 12.55, range [35.06, 89.25]

Radius of gyration: 22.6 Å; chains: 1; bounding box: 56×36×63 Å

Sequence (206 aa):
MTTFRNLFFVFNFLVFVFGLANFGMGLWFRIDPKVYEIHKYIETQNFTIAGWLMLFSGFIACIMALIGFGAASRQLARQLVCYFAIMIILTLAFMGTLVLLTVYGLGVPLERFITKEIYEQIRRRSMNNQVDMFTSSDAFQFLDFVQVKMRCCGATDFRDYGKLGLVVPTTCFTIDKNYVNAPGCGRAIRELFDIRAGMAAGFSAA

Secondary structure (DSSP, 8-state):
-HHHHHHHHHHHHHHHHHHHHHHHHHHHHHH-HHHHHHHHHS--HHHHHHHHHHHHHHHHHHHHHHHHHHHHHS--HHHHHHHHHHHHHHHHHHHHHHHHHHHHHSSHHHHHHHHHHHHHHHHHHHHTTTS-TTTHHHHHHHHHHHHHHHT--SSSSTHHHHHTTPPPPGGGEETTEE-TTSPPHHHHHHHHHHHHHHHHTT----